Protein AF-A0A1I5QZ82-F1 (afdb_monomer_lite)

Secondary structure (DSSP, 8-state):
--TT-S--PPPPP-----------HHHHHHS-HHHHHHHHHHHHHHHTTS---------TTSTHHHHHHHHHHHHHTT--------S-SEEEEEE-TTT--EEETTS-EE--TTS--TTTTT--B-TTT-PEEEE---EEEEETTTEEEEESSHHHHHHHHHHHHT--TTSS-GGGEEEPPHHHHT-SEEEETTTTEEEE-SS-HHHHHHH-SS-EEEEE--

Foldseek 3Di:
DDPPPPPDDPQDDDDDDPDDDDDDPVNLVVDDPVVNVVVVVVCVVCPVVDDDDDDDDDDPPDPCNVVVVVQVNCVSVVNPPPCLVPVDLEWEWEADDVVRWTQISSRDIHHDPVSDDCVVVVNQADPPPRGGYDYQAWFWKDAADWWTKTASALLRRLVQVCVVVVHDSVPGDSVRIGTDDPCQQPDQWDQDPVVRDIDGDPDGNVVVRVVDDHIHTDGTDD

Sequence (222 aa):
MNEQEKTNAPRTEFVREDRYIVIKRSDLKAAPIYLQVELSLAIEKLAEHLPGRECLVIESDWPEYPVAWQMIESRMNGGAVVNQQVTTPFCLWKREQDSGFYETGCGQTWHFTDGTTPEENSAYFCHHCGKSLEVQRLIAYQVGDNDIVAAYDPSGAIEVLCTYNGYELDEFTVNEVVAVSDALLDSTEAFDQDEGKTVPLEKTLRQELDELTEPAYLHGWE

Radius of gyration: 29.4 Å; chains: 1; bounding box: 82×49×80 Å

Structure (mmCIF, N/CA/C/O backbone):
data_AF-A0A1I5QZ82-F1
#
_entry.id   AF-A0A1I5QZ82-F1
#
loop_
_atom_site.group_PDB
_atom_site.id
_atom_site.type_symbol
_atom_site.label_atom_id
_atom_site.label_alt_id
_atom_site.label_comp_id
_atom_site.label_asym_id
_atom_site.label_entity_id
_atom_site.label_seq_id
_atom_site.pdbx_PDB_ins_code
_atom_site.Cartn_x
_atom_site.Cartn_y
_atom_site.Cartn_z
_atom_site.occupancy
_atom_site.B_iso_or_equiv
_atom_site.auth_seq_id
_atom_site.auth_comp_id
_atom_site.auth_asym_id
_atom_site.auth_atom_id
_atom_site.pdbx_PDB_model_num
ATOM 1 N N . MET A 1 1 ? -43.943 -28.599 -7.804 1.00 37.72 1 MET A N 1
ATOM 2 C CA . MET A 1 1 ? -43.949 -27.802 -6.559 1.00 37.72 1 MET A CA 1
ATOM 3 C C . MET A 1 1 ? -42.524 -27.312 -6.386 1.00 37.72 1 MET A C 1
ATOM 5 O O . MET A 1 1 ? -41.675 -28.114 -6.029 1.00 37.72 1 MET A O 1
ATOM 9 N N . ASN A 1 2 ? -42.237 -26.083 -6.822 1.00 37.78 2 ASN A N 1
ATOM 10 C CA . ASN A 1 2 ? -40.874 -25.548 -6.868 1.00 37.78 2 ASN A CA 1
ATOM 11 C C . ASN A 1 2 ? -40.443 -25.076 -5.476 1.00 37.78 2 ASN A C 1
ATOM 13 O O . ASN A 1 2 ? -41.144 -24.299 -4.839 1.00 37.78 2 ASN A O 1
ATOM 17 N N . GLU A 1 3 ? -39.261 -25.502 -5.038 1.00 42.69 3 GLU A N 1
ATOM 18 C CA . GLU A 1 3 ? -38.614 -25.127 -3.770 1.00 42.69 3 GLU A CA 1
ATOM 19 C C . GLU A 1 3 ? -38.089 -23.672 -3.731 1.00 42.69 3 GLU A C 1
ATOM 21 O O . GLU A 1 3 ? -37.304 -23.317 -2.857 1.00 42.69 3 GLU A O 1
ATOM 26 N N . GLN A 1 4 ? -38.529 -22.800 -4.645 1.00 44.78 4 GLN A N 1
ATOM 27 C CA . GLN A 1 4 ? -38.009 -21.433 -4.806 1.00 44.78 4 GLN A CA 1
ATOM 28 C C . GLN A 1 4 ? -38.815 -20.335 -4.084 1.00 44.78 4 GLN A C 1
ATOM 30 O O . GLN A 1 4 ? -38.420 -19.177 -4.121 1.00 44.78 4 GLN A O 1
ATOM 35 N N . GLU A 1 5 ? -39.904 -20.658 -3.379 1.00 42.25 5 GLU A N 1
ATOM 36 C CA . GLU A 1 5 ? -40.772 -19.646 -2.738 1.00 42.25 5 GLU A CA 1
ATOM 37 C C . GLU A 1 5 ? -40.525 -19.417 -1.232 1.00 42.25 5 GLU A C 1
ATOM 39 O O . GLU A 1 5 ? -41.300 -18.725 -0.576 1.00 42.25 5 GLU A O 1
ATOM 44 N N . LYS A 1 6 ? -39.446 -19.951 -0.638 1.00 45.78 6 LYS A N 1
ATOM 45 C CA . LYS A 1 6 ? -39.214 -19.838 0.821 1.00 45.78 6 LYS A CA 1
ATOM 46 C C . LYS A 1 6 ? -38.384 -18.642 1.302 1.00 45.78 6 LYS A C 1
ATOM 48 O O . LYS A 1 6 ? -38.159 -18.530 2.504 1.00 45.78 6 LYS A O 1
ATOM 53 N N . THR A 1 7 ? -37.957 -17.718 0.444 1.00 46.75 7 THR A N 1
ATOM 54 C CA . THR A 1 7 ? -37.077 -16.608 0.863 1.00 46.75 7 THR A CA 1
ATOM 55 C C . THR A 1 7 ? -37.656 -15.241 0.523 1.00 46.75 7 THR A C 1
ATOM 57 O O . THR A 1 7 ? -37.128 -14.545 -0.332 1.00 46.75 7 THR A O 1
ATOM 60 N N . ASN A 1 8 ? -38.745 -14.845 1.180 1.00 49.38 8 ASN A N 1
ATOM 61 C CA . ASN A 1 8 ? -39.148 -13.434 1.239 1.00 49.38 8 ASN A CA 1
ATOM 62 C C . ASN A 1 8 ? -39.942 -13.138 2.520 1.00 49.38 8 ASN A C 1
ATOM 64 O O . ASN A 1 8 ? -41.032 -12.573 2.500 1.00 49.38 8 ASN A O 1
ATOM 68 N N . ALA A 1 9 ? -39.382 -13.531 3.668 1.00 48.78 9 ALA A N 1
ATOM 69 C CA . ALA A 1 9 ? -39.758 -12.874 4.913 1.00 48.78 9 ALA A CA 1
ATOM 70 C C . ALA A 1 9 ? -39.226 -11.426 4.859 1.00 48.78 9 ALA A C 1
ATOM 72 O O . ALA A 1 9 ? -38.058 -11.242 4.499 1.00 48.78 9 ALA A O 1
ATOM 73 N N . PRO A 1 10 ? -40.038 -10.401 5.174 1.00 51.66 10 PRO A N 1
ATOM 74 C CA . PRO A 1 10 ? -39.566 -9.023 5.202 1.00 51.66 10 PRO A CA 1
ATOM 75 C C . PRO A 1 10 ? -38.424 -8.909 6.217 1.00 51.66 10 PRO A C 1
ATOM 77 O O . PRO A 1 10 ? -38.579 -9.292 7.378 1.00 51.66 10 PRO A O 1
ATOM 80 N N . ARG A 1 11 ? -37.258 -8.426 5.769 1.00 59.03 11 ARG A N 1
ATOM 81 C CA . ARG A 1 11 ? -36.138 -8.120 6.666 1.00 59.03 11 ARG A CA 1
ATOM 82 C C . ARG A 1 11 ? -36.609 -7.025 7.621 1.00 59.03 11 ARG A C 1
ATOM 84 O O . ARG A 1 11 ? -37.074 -5.979 7.177 1.00 59.03 11 ARG A O 1
ATOM 91 N N . THR A 1 12 ? -36.553 -7.302 8.918 1.00 64.94 12 THR A N 1
ATOM 92 C CA . THR A 1 12 ? -36.863 -6.327 9.966 1.00 64.94 12 THR A CA 1
ATOM 93 C C . THR A 1 12 ? -35.932 -5.124 9.841 1.00 64.94 12 THR A C 1
ATOM 95 O O . THR A 1 12 ? -34.742 -5.308 9.589 1.00 64.94 12 THR A O 1
ATOM 98 N N . GLU A 1 13 ? -36.471 -3.918 10.021 1.00 78.25 13 GLU A N 1
ATOM 99 C CA . GLU A 1 13 ? -35.712 -2.662 10.039 1.00 78.25 13 GLU A CA 1
ATOM 100 C C . GLU A 1 13 ? -34.538 -2.744 11.031 1.00 78.25 13 GLU A C 1
ATOM 102 O O . GLU A 1 13 ? -34.667 -3.322 12.114 1.00 78.25 13 GLU A O 1
ATOM 107 N N . PHE A 1 14 ? -33.375 -2.206 10.654 1.00 80.38 14 PHE A N 1
ATOM 108 C CA . PHE A 1 14 ? -32.205 -2.171 11.528 1.00 80.38 14 PHE A CA 1
ATOM 109 C C . PHE A 1 14 ? -32.445 -1.179 12.675 1.00 80.38 14 PHE A C 1
ATOM 111 O O . PHE A 1 14 ? -32.559 0.024 12.457 1.00 80.38 14 PHE A O 1
ATOM 118 N N . VAL A 1 15 ? -32.509 -1.683 13.910 1.00 83.31 15 VAL A N 1
ATOM 119 C CA . VAL A 1 15 ? -32.746 -0.875 15.114 1.00 83.31 15 VAL A CA 1
ATOM 120 C C . VAL A 1 15 ? -31.532 -0.954 16.032 1.00 83.31 15 VAL A C 1
ATOM 122 O O . VAL A 1 15 ? -31.045 -2.040 16.351 1.00 83.31 15 VAL A O 1
ATOM 125 N N . ARG A 1 16 ? -31.046 0.205 16.487 1.00 85.25 16 ARG A N 1
ATOM 126 C CA . ARG A 1 16 ? -30.004 0.277 17.519 1.00 85.25 16 ARG A CA 1
ATOM 127 C C . ARG A 1 16 ? -30.616 -0.070 18.873 1.00 85.25 16 ARG A C 1
ATOM 129 O O . ARG A 1 16 ? -31.567 0.572 19.307 1.00 85.25 16 ARG A O 1
ATOM 136 N N . GLU A 1 17 ? -30.064 -1.083 19.527 1.00 82.25 17 GLU A N 1
ATOM 137 C CA . GLU A 1 17 ? -30.585 -1.594 20.794 1.00 82.25 17 GLU A CA 1
ATOM 138 C C . GLU A 1 17 ? -29.828 -1.004 21.992 1.00 82.25 17 GLU A C 1
ATOM 140 O O . GLU A 1 17 ? -28.595 -1.024 22.028 1.00 82.25 17 GLU A O 1
ATOM 145 N N . ASP A 1 18 ? -30.560 -0.567 23.016 1.00 84.38 18 ASP A N 1
ATOM 146 C CA . ASP A 1 18 ? -29.998 -0.114 24.293 1.00 84.38 18 ASP A CA 1
ATOM 147 C C . ASP A 1 18 ? -29.822 -1.299 25.261 1.00 84.38 18 ASP A C 1
ATOM 149 O O . ASP A 1 18 ? -30.654 -1.562 26.129 1.00 84.38 18 ASP A O 1
ATOM 153 N N . ARG A 1 19 ? -28.779 -2.112 25.031 1.00 83.81 19 ARG A N 1
ATOM 154 C CA . ARG A 1 19 ? -28.546 -3.371 25.781 1.00 83.81 19 ARG A CA 1
ATOM 155 C C . ARG A 1 19 ? -27.481 -3.284 26.862 1.00 83.81 19 ARG A C 1
ATOM 157 O O . ARG A 1 19 ? -27.382 -4.195 27.682 1.00 83.81 19 ARG A O 1
ATOM 164 N N . TYR A 1 20 ? -26.641 -2.258 26.821 1.00 85.44 20 TYR A N 1
ATOM 165 C CA . TYR A 1 20 ? -25.444 -2.189 27.645 1.00 85.44 20 TYR A CA 1
ATOM 166 C C . TYR A 1 20 ? -25.278 -0.794 28.222 1.00 85.44 20 TYR A C 1
ATOM 168 O O . TYR A 1 20 ? -25.317 0.194 27.497 1.00 85.44 20 TYR A O 1
ATOM 176 N N . ILE A 1 21 ? -24.984 -0.741 29.518 1.00 86.44 21 ILE A N 1
ATOM 177 C CA . ILE A 1 21 ? -24.428 0.449 30.152 1.00 86.44 21 ILE A CA 1
ATOM 178 C C . ILE A 1 21 ? -22.913 0.278 30.149 1.00 86.44 21 ILE A C 1
ATOM 180 O O . ILE A 1 21 ? -22.388 -0.674 30.729 1.00 86.44 21 ILE A O 1
ATOM 184 N N . VAL A 1 22 ? -22.212 1.197 29.491 1.00 87.06 22 VAL A N 1
ATOM 185 C CA . VAL A 1 22 ? -20.749 1.238 29.480 1.00 87.06 22 VAL A CA 1
ATOM 186 C C . VAL A 1 22 ? -20.295 2.358 30.401 1.00 87.06 22 VAL A C 1
ATOM 188 O O . VAL A 1 22 ? -20.710 3.502 30.248 1.00 87.06 22 VAL A O 1
ATOM 191 N N . ILE A 1 23 ? -19.424 2.030 31.353 1.00 88.75 23 ILE A N 1
ATOM 192 C CA . ILE A 1 23 ? -18.805 3.007 32.250 1.00 88.75 23 ILE A CA 1
ATOM 193 C C . ILE A 1 23 ? -17.297 2.924 32.048 1.00 88.75 23 ILE A C 1
ATOM 195 O O . ILE A 1 23 ? -16.690 1.879 32.303 1.00 88.75 23 ILE A O 1
ATOM 199 N N . LYS A 1 24 ? -16.667 4.018 31.605 1.00 89.44 24 LYS A N 1
ATOM 200 C CA . LYS A 1 24 ? -15.205 4.067 31.527 1.00 89.44 24 LYS A CA 1
ATOM 201 C C . LYS A 1 24 ? -14.615 4.039 32.929 1.00 89.44 24 LYS A C 1
ATOM 203 O O . LYS A 1 24 ? -15.090 4.704 33.848 1.00 89.44 24 LYS A O 1
ATOM 208 N N . ARG A 1 25 ? -13.497 3.328 33.086 1.00 89.56 25 ARG A N 1
ATOM 209 C CA . ARG A 1 25 ? -12.768 3.283 34.363 1.00 89.56 25 ARG A CA 1
ATOM 210 C C . ARG A 1 25 ? -12.264 4.665 34.796 1.00 89.56 25 ARG A C 1
ATOM 212 O O . ARG A 1 25 ? -12.179 4.909 35.994 1.00 89.56 25 ARG A O 1
ATOM 219 N N . SER A 1 26 ? -11.921 5.550 33.857 1.00 90.31 26 SER A N 1
ATOM 220 C CA . SER A 1 26 ? -11.540 6.942 34.144 1.00 90.31 26 SER A CA 1
ATOM 221 C C . SER A 1 26 ? -12.686 7.728 34.771 1.00 90.31 26 SER A C 1
ATOM 223 O O . SER A 1 26 ? -12.484 8.416 35.766 1.00 90.31 26 SER A O 1
ATOM 225 N N . ASP A 1 27 ? -13.888 7.569 34.230 1.00 91.12 27 ASP A N 1
ATOM 226 C CA . ASP A 1 27 ? -15.063 8.333 34.643 1.00 91.12 27 ASP A CA 1
ATOM 227 C C . ASP A 1 27 ? -15.570 7.816 35.990 1.00 91.12 27 ASP A C 1
ATOM 229 O O . ASP A 1 27 ? -15.905 8.596 36.879 1.00 91.12 27 ASP A O 1
ATOM 233 N N . LEU A 1 28 ? -15.503 6.496 36.201 1.00 91.00 28 LEU A N 1
ATOM 234 C CA . LEU A 1 28 ? -15.795 5.886 37.496 1.00 91.00 28 LEU A CA 1
ATOM 235 C C . LEU A 1 28 ? -14.882 6.422 38.609 1.00 91.00 28 LEU A C 1
ATOM 237 O O . LEU A 1 28 ? -15.348 6.631 39.725 1.00 91.00 28 LEU A O 1
ATOM 241 N N . LYS A 1 29 ? -13.602 6.698 38.322 1.00 91.31 29 LYS A N 1
ATOM 242 C CA . LYS A 1 29 ? -12.677 7.278 39.315 1.00 91.31 29 LYS A CA 1
ATOM 243 C C . LYS A 1 29 ? -13.073 8.689 39.752 1.00 91.31 29 LYS A C 1
ATOM 245 O O . LYS A 1 29 ? -12.717 9.083 40.860 1.00 91.31 29 LYS A O 1
ATOM 250 N N . ALA A 1 30 ? -13.777 9.440 38.905 1.00 93.56 30 ALA A N 1
ATOM 251 C CA . ALA A 1 30 ? -14.265 10.777 39.234 1.00 93.56 30 ALA A CA 1
ATOM 252 C C . ALA A 1 30 ? -15.521 10.749 40.127 1.00 93.56 30 ALA A C 1
ATOM 254 O O . ALA A 1 30 ? -15.868 11.763 40.733 1.00 93.56 30 ALA A O 1
ATOM 255 N N . ALA A 1 31 ? -16.199 9.602 40.233 1.00 93.25 31 ALA A N 1
ATOM 256 C CA . ALA A 1 31 ? -17.356 9.442 41.105 1.00 93.25 31 ALA A CA 1
ATOM 257 C C . ALA A 1 31 ? -16.955 9.464 42.596 1.00 93.25 31 ALA A C 1
ATOM 259 O O . ALA A 1 31 ? -15.816 9.148 42.943 1.00 93.25 31 ALA A O 1
ATOM 260 N N . PRO A 1 32 ? -17.873 9.779 43.524 1.00 96.06 32 PRO A N 1
ATOM 261 C CA . PRO A 1 32 ? -17.616 9.643 44.954 1.00 96.06 32 PRO A CA 1
ATOM 262 C C . PRO A 1 32 ? -17.156 8.233 45.352 1.00 96.06 32 PRO A C 1
ATOM 264 O O . PRO A 1 32 ? -17.736 7.237 44.922 1.00 96.06 32 PRO A O 1
ATOM 267 N N . ILE A 1 33 ? -16.153 8.150 46.234 1.00 94.81 33 ILE A N 1
ATOM 268 C CA . ILE A 1 33 ? -15.512 6.885 46.646 1.00 94.81 33 ILE A CA 1
ATOM 269 C C . ILE A 1 33 ? -16.530 5.851 47.151 1.00 94.81 33 ILE A C 1
ATOM 271 O O . ILE A 1 33 ? -16.408 4.674 46.825 1.00 94.81 33 ILE A O 1
ATOM 275 N N . TYR A 1 34 ? -17.551 6.273 47.905 1.00 94.31 34 TYR A N 1
ATOM 276 C CA . TYR A 1 34 ? -18.553 5.347 48.441 1.00 94.31 34 TYR A CA 1
ATOM 277 C C . TYR A 1 34 ? -19.328 4.615 47.328 1.00 94.31 34 TYR A C 1
ATOM 279 O O . TYR A 1 34 ? -19.518 3.406 47.424 1.00 94.31 34 TYR A O 1
ATOM 287 N N . LEU A 1 35 ? -19.664 5.300 46.226 1.00 93.94 35 LEU A N 1
ATOM 288 C CA . LEU A 1 35 ? -20.327 4.687 4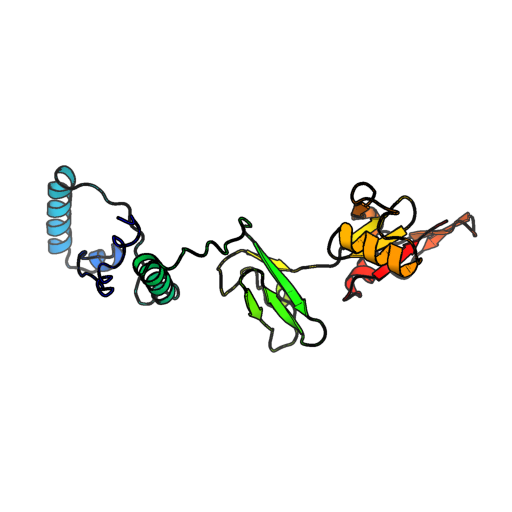5.067 1.00 93.94 35 LEU A CA 1
ATOM 289 C C . LEU A 1 35 ? -19.393 3.748 44.298 1.00 93.94 35 LEU A C 1
ATOM 291 O O . LEU A 1 35 ? -19.829 2.706 43.815 1.00 93.94 35 LEU A O 1
ATOM 295 N N . GLN A 1 36 ? -18.104 4.092 44.198 1.00 92.38 36 GLN A N 1
ATOM 296 C CA . GLN A 1 36 ? -17.114 3.220 43.557 1.00 92.38 36 GLN A CA 1
ATOM 297 C C . GLN A 1 36 ? -16.992 1.879 44.295 1.00 92.38 36 GLN A C 1
ATOM 299 O O . GLN A 1 36 ? -16.927 0.824 43.659 1.00 92.38 36 GLN A O 1
ATOM 304 N N . VAL A 1 37 ? -16.980 1.923 45.633 1.00 92.69 37 VAL A N 1
ATOM 305 C CA . VAL A 1 37 ? -16.896 0.731 46.490 1.00 92.69 37 VAL A CA 1
ATOM 306 C C . VAL A 1 37 ? -18.158 -0.119 46.361 1.00 92.69 37 VAL A C 1
ATOM 308 O O . VAL A 1 37 ? -18.052 -1.324 46.136 1.00 92.69 37 VAL A O 1
ATOM 311 N N . GLU A 1 38 ? -19.344 0.491 46.449 1.00 94.50 38 GLU A N 1
ATOM 312 C CA . GLU A 1 38 ? -20.620 -0.222 46.301 1.00 94.50 38 GLU A CA 1
ATOM 313 C C . GLU A 1 38 ? -20.737 -0.920 44.940 1.00 94.50 38 GLU A C 1
ATOM 315 O O . GLU A 1 38 ? -21.068 -2.107 44.882 1.00 94.50 38 GLU A O 1
ATOM 320 N N . LEU A 1 39 ? -20.405 -0.218 43.850 1.00 92.62 39 LEU A N 1
ATOM 321 C CA . LEU A 1 39 ? -20.465 -0.776 42.501 1.00 92.62 39 LEU A CA 1
ATOM 322 C C . LEU A 1 39 ? -19.466 -1.925 42.311 1.00 92.62 39 LEU A C 1
ATOM 324 O O . LEU A 1 39 ? -19.826 -2.955 41.745 1.00 92.62 39 LEU A O 1
ATOM 328 N N . SER A 1 40 ? -18.233 -1.779 42.802 1.00 90.38 40 SER A N 1
ATOM 329 C CA . SER A 1 40 ? -17.203 -2.820 42.673 1.00 90.38 40 SER A CA 1
ATOM 330 C C . SER A 1 40 ? -17.613 -4.106 43.392 1.00 90.38 40 SER A C 1
ATOM 332 O O . SER A 1 40 ? -17.569 -5.180 42.797 1.00 90.38 40 SER A O 1
ATOM 334 N N . LEU A 1 41 ? -18.119 -3.992 44.626 1.00 92.81 41 LEU A N 1
ATOM 335 C CA . LEU A 1 41 ? -18.624 -5.136 45.391 1.00 92.81 41 LEU A CA 1
ATOM 336 C C . LEU A 1 41 ? -19.823 -5.811 44.709 1.00 92.81 41 LEU A C 1
ATOM 338 O O . LEU A 1 41 ? -19.967 -7.032 44.773 1.00 92.81 41 LEU A O 1
ATOM 342 N N . ALA A 1 42 ? -20.706 -5.032 44.078 1.00 93.19 42 ALA A N 1
ATOM 343 C CA . ALA A 1 42 ? -21.835 -5.577 43.330 1.00 93.19 42 ALA A CA 1
ATOM 344 C C . ALA A 1 42 ? -21.375 -6.337 42.073 1.00 93.19 42 ALA A C 1
ATOM 346 O O . ALA A 1 42 ? -21.865 -7.436 41.816 1.00 93.19 42 ALA A O 1
ATOM 347 N N . ILE A 1 43 ? -20.416 -5.786 41.320 1.00 90.56 43 ILE A N 1
ATOM 348 C CA . ILE A 1 43 ? -19.859 -6.421 40.117 1.00 90.56 43 ILE A CA 1
ATOM 349 C C . ILE A 1 43 ? -19.144 -7.728 40.468 1.00 90.56 43 ILE A C 1
ATOM 351 O O . ILE A 1 43 ? -19.375 -8.726 39.792 1.00 90.56 43 ILE A O 1
ATOM 355 N N . GLU A 1 44 ? -18.331 -7.756 41.528 1.00 90.38 44 GLU A N 1
ATOM 356 C CA . GLU A 1 44 ? -17.625 -8.971 41.964 1.00 90.38 44 GLU A CA 1
ATOM 357 C C . GLU A 1 44 ? -18.596 -10.114 42.281 1.00 90.38 44 GLU A C 1
ATOM 359 O O . GLU A 1 44 ? -18.411 -11.230 41.804 1.00 90.38 44 GLU A O 1
ATOM 364 N N . LYS A 1 45 ? -19.689 -9.823 42.999 1.00 93.62 45 LYS A N 1
ATOM 365 C CA . LYS A 1 45 ? -20.737 -10.817 43.293 1.00 93.62 45 LYS A CA 1
ATOM 366 C C . LYS A 1 45 ? -21.449 -11.313 42.037 1.00 93.62 45 LYS A C 1
ATOM 368 O O . LYS A 1 45 ? -21.831 -12.475 41.963 1.00 93.62 45 LYS A O 1
ATOM 373 N N . LEU A 1 46 ? -21.673 -10.433 41.062 1.00 92.31 46 LEU A N 1
ATOM 374 C CA . LEU A 1 46 ? -22.346 -10.791 39.813 1.00 92.31 46 LEU A CA 1
ATOM 375 C C . LEU A 1 46 ? -21.431 -11.549 38.845 1.00 92.31 46 LEU A C 1
ATOM 377 O O . LEU A 1 46 ? -21.934 -12.337 38.048 1.00 92.31 46 LEU A O 1
ATOM 381 N N . ALA A 1 47 ? -20.114 -11.343 38.907 1.00 88.06 47 ALA A N 1
ATOM 382 C CA . ALA A 1 47 ? -19.153 -11.961 37.996 1.00 88.06 47 ALA A CA 1
ATOM 383 C C . ALA A 1 47 ? -19.164 -13.498 38.064 1.00 88.06 47 ALA A C 1
ATOM 385 O O . ALA A 1 47 ? -18.938 -14.153 37.052 1.00 88.06 47 ALA A O 1
ATOM 386 N N . GLU A 1 48 ? -19.492 -14.080 39.220 1.00 89.88 48 GLU A N 1
ATOM 387 C CA . GLU A 1 48 ? -19.640 -15.536 39.379 1.00 89.88 48 GLU A CA 1
ATOM 388 C C . GLU A 1 48 ? -20.917 -16.093 38.724 1.00 89.88 48 GLU A C 1
ATOM 390 O O . GLU A 1 48 ? -21.025 -17.293 38.471 1.00 89.88 48 GLU A O 1
ATOM 395 N N . HIS A 1 49 ? -21.895 -15.230 38.439 1.00 93.69 49 HIS A N 1
ATOM 396 C CA . HIS A 1 49 ? -23.208 -15.608 37.912 1.00 93.69 49 HIS A CA 1
ATOM 397 C C . HIS A 1 49 ? -23.425 -15.206 36.451 1.00 93.69 49 HIS A C 1
ATOM 399 O O . HIS A 1 49 ? -24.390 -15.658 35.831 1.00 93.69 49 HIS A O 1
ATOM 405 N N . LEU A 1 50 ? -22.564 -14.350 35.899 1.00 91.12 50 LEU A N 1
ATOM 406 C CA . LEU A 1 50 ? -22.712 -13.799 34.558 1.00 91.12 50 LEU A CA 1
ATOM 407 C C . LEU A 1 50 ? -21.563 -14.250 33.653 1.00 91.12 50 LEU A C 1
ATOM 409 O O . LEU A 1 50 ? -20.405 -14.232 34.067 1.00 91.12 50 LEU A O 1
ATOM 413 N N . PRO A 1 51 ? -21.843 -14.610 32.389 1.00 89.19 51 PRO A N 1
ATOM 414 C CA . PRO A 1 51 ? -20.784 -14.915 31.445 1.00 89.19 51 PRO A CA 1
ATOM 415 C C . PRO A 1 51 ? -19.990 -13.646 31.115 1.00 89.19 51 PRO A C 1
ATOM 417 O O . PRO A 1 51 ? -20.570 -12.604 30.792 1.00 89.19 51 PRO A O 1
ATOM 420 N N . GLY A 1 52 ? -18.662 -13.757 31.131 1.00 83.81 52 GLY A N 1
ATOM 421 C CA . GLY A 1 52 ? -17.789 -12.749 30.538 1.00 83.81 52 GLY A CA 1
ATOM 422 C C . GLY A 1 52 ? -18.083 -12.599 29.044 1.00 83.81 52 GLY A C 1
ATOM 423 O O . GLY A 1 52 ? -18.360 -13.581 28.354 1.00 83.81 52 GLY A O 1
ATOM 424 N N . ARG A 1 53 ? -18.051 -11.364 28.542 1.00 85.00 53 ARG A N 1
ATOM 425 C CA . ARG A 1 53 ? -18.230 -11.061 27.119 1.00 85.00 53 ARG A CA 1
ATOM 426 C C . ARG A 1 53 ? -17.025 -10.286 26.622 1.00 85.00 53 ARG A C 1
ATOM 428 O O . ARG A 1 53 ? -16.700 -9.237 27.171 1.00 85.00 53 ARG A O 1
ATOM 435 N N . GLU A 1 54 ? -16.406 -10.782 25.562 1.00 87.38 54 GLU A N 1
ATOM 436 C CA . GLU A 1 54 ? -15.444 -10.000 24.795 1.00 87.38 54 GLU A CA 1
ATOM 437 C C . GLU A 1 54 ? -16.215 -9.062 23.869 1.00 87.38 54 GLU A C 1
ATOM 439 O O . GLU A 1 54 ? -17.123 -9.478 23.146 1.00 87.38 54 GLU A O 1
ATOM 444 N N . CYS A 1 55 ? -15.903 -7.772 23.939 1.00 86.88 55 CYS A N 1
ATOM 445 C CA . CYS A 1 55 ? -16.570 -6.754 23.143 1.00 86.88 55 CYS A CA 1
ATOM 446 C C . CYS A 1 55 ? -15.580 -5.681 22.697 1.00 86.88 55 CYS A C 1
ATOM 448 O O . CYS A 1 55 ? -14.669 -5.306 23.433 1.00 86.88 55 CYS A O 1
AT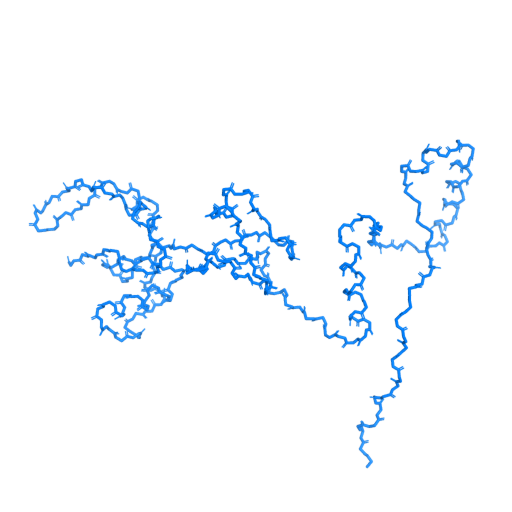OM 450 N N . LEU A 1 56 ? -15.799 -5.180 21.482 1.00 84.62 56 LEU A N 1
ATOM 451 C CA . LEU A 1 56 ? -15.227 -3.926 21.021 1.00 84.62 56 LEU A CA 1
ATOM 452 C C . LEU A 1 56 ? -16.195 -2.806 21.412 1.00 84.62 56 LEU A C 1
ATOM 454 O O . LEU A 1 56 ? -17.378 -2.866 21.074 1.00 84.62 56 LEU A O 1
ATOM 458 N N . VAL A 1 57 ? -15.696 -1.802 22.127 1.00 88.44 57 VAL A N 1
ATOM 459 C CA . VAL A 1 57 ? -16.450 -0.597 22.486 1.00 88.44 57 VAL A CA 1
ATOM 460 C C . VAL A 1 57 ? -15.878 0.557 21.677 1.00 88.44 57 VAL A C 1
ATOM 462 O O . VAL A 1 57 ? -14.680 0.810 21.747 1.00 88.44 57 VAL A O 1
ATOM 465 N N . ILE A 1 58 ? -16.733 1.239 20.917 1.00 89.00 58 ILE A N 1
ATOM 466 C CA . ILE A 1 58 ? -16.364 2.411 20.116 1.00 89.00 58 ILE A CA 1
ATOM 467 C C . ILE A 1 58 ? -17.156 3.600 20.652 1.00 89.00 58 ILE A C 1
ATOM 469 O O . ILE A 1 58 ? -18.383 3.536 20.760 1.00 89.00 58 ILE A O 1
ATOM 473 N N . GLU A 1 59 ? -16.451 4.663 21.021 1.00 88.44 59 GLU A N 1
ATOM 474 C CA . GLU A 1 59 ? -17.058 5.884 21.545 1.00 88.44 59 GLU A CA 1
ATOM 475 C C . GLU A 1 59 ? -17.653 6.726 20.415 1.00 88.44 59 GLU A C 1
ATOM 477 O O . GLU A 1 59 ? -17.171 6.687 19.289 1.00 88.44 59 GLU A O 1
ATOM 482 N N . SER A 1 60 ? -18.707 7.493 20.696 1.00 87.69 60 SER A N 1
ATOM 483 C CA . SER A 1 60 ? -19.420 8.255 19.660 1.00 87.69 60 SER A CA 1
ATOM 484 C C . SER A 1 60 ? -18.614 9.392 19.031 1.00 87.69 60 SER A C 1
ATOM 486 O O . SER A 1 60 ? -18.976 9.869 17.961 1.00 87.69 60 SER A O 1
ATOM 488 N N . ASP A 1 61 ? -17.572 9.855 19.714 1.00 84.31 61 ASP A N 1
ATOM 489 C CA . ASP A 1 61 ? -16.656 10.911 19.284 1.00 84.31 61 ASP A CA 1
ATOM 490 C C . ASP A 1 61 ? -15.431 10.377 18.525 1.00 84.31 61 ASP A C 1
ATOM 492 O O . ASP A 1 61 ? -14.651 11.169 17.997 1.00 84.31 61 ASP A O 1
ATOM 496 N N . TRP A 1 62 ? -15.272 9.054 18.420 1.00 81.25 62 TRP A N 1
ATOM 497 C CA . TRP A 1 62 ? -14.207 8.458 17.619 1.00 81.25 62 TRP A CA 1
ATOM 498 C C . TRP A 1 62 ? -14.541 8.489 16.118 1.00 81.25 62 TRP A C 1
ATOM 500 O O . TRP A 1 62 ? -15.681 8.192 15.740 1.00 81.25 62 TRP A O 1
ATOM 510 N N . PRO A 1 63 ? -13.560 8.781 15.240 1.00 76.25 63 PRO A N 1
ATOM 511 C CA . PRO A 1 63 ? -13.753 8.812 13.786 1.00 76.25 63 PRO A CA 1
ATOM 512 C C . PRO A 1 63 ? -14.354 7.527 13.199 1.00 76.25 63 PRO A C 1
ATOM 514 O O . PRO A 1 63 ? -15.103 7.574 12.226 1.00 76.25 63 PRO A O 1
ATOM 517 N N . GLU A 1 64 ? -14.063 6.375 13.801 1.00 83.75 64 GLU A N 1
ATOM 518 C CA . GLU A 1 64 ? -14.513 5.059 13.353 1.00 83.75 64 GLU A CA 1
ATOM 519 C C . GLU A 1 64 ? -15.972 4.761 13.732 1.00 83.75 64 GLU A C 1
ATOM 521 O O . GLU A 1 64 ? -16.556 3.817 13.200 1.00 83.75 64 GLU A O 1
ATOM 526 N N . TYR A 1 65 ? -16.596 5.547 14.619 1.00 87.56 65 TYR A N 1
ATOM 527 C CA . TYR A 1 65 ? -17.957 5.288 15.099 1.00 87.56 65 TYR A CA 1
ATOM 528 C C . TYR A 1 65 ? -19.010 5.245 13.979 1.00 87.56 65 TYR A C 1
ATOM 530 O O . TYR A 1 65 ? -19.766 4.269 13.917 1.00 87.56 65 TYR A O 1
ATOM 538 N N . PRO A 1 66 ? -19.080 6.223 13.051 1.00 81.94 66 PRO A N 1
ATOM 539 C CA . PRO A 1 66 ? -20.041 6.180 11.950 1.00 81.94 66 PRO A CA 1
ATOM 540 C C . PRO A 1 66 ? -19.769 5.019 10.986 1.00 81.94 66 PRO A C 1
ATOM 542 O O . PRO A 1 66 ? -20.709 4.352 10.550 1.00 81.94 66 PRO A O 1
ATOM 545 N N . VAL A 1 67 ? -18.491 4.744 10.703 1.00 78.75 67 VAL A N 1
ATOM 546 C CA . VAL A 1 67 ? -18.054 3.673 9.792 1.00 78.75 67 VAL A CA 1
ATOM 547 C C . VAL A 1 67 ? -18.430 2.304 10.355 1.00 78.75 67 VAL A C 1
ATOM 549 O O . VAL A 1 67 ? -19.029 1.484 9.658 1.00 78.75 67 VAL A O 1
ATOM 552 N N . ALA A 1 68 ? -18.167 2.068 11.641 1.00 85.19 68 ALA A N 1
ATOM 553 C CA . ALA A 1 68 ? -18.528 0.827 12.313 1.00 85.19 68 ALA A CA 1
ATOM 554 C C . ALA A 1 68 ? -20.041 0.564 12.249 1.00 85.19 68 ALA A C 1
ATOM 556 O O . ALA A 1 68 ? -20.462 -0.561 11.970 1.00 85.19 68 ALA A O 1
ATOM 557 N N . TRP A 1 69 ? -20.872 1.598 12.432 1.00 87.81 69 TRP A N 1
ATOM 558 C CA . TRP A 1 69 ? -22.322 1.462 12.287 1.00 87.81 69 TRP A CA 1
ATOM 559 C C . TRP A 1 69 ? -22.748 1.106 10.867 1.00 87.81 69 TRP A C 1
ATOM 561 O O . TRP A 1 69 ? -23.534 0.174 10.700 1.00 87.81 69 TRP A O 1
ATOM 571 N N . GLN A 1 70 ? -22.205 1.786 9.856 1.00 82.31 70 GLN A N 1
ATOM 572 C CA . GLN A 1 70 ? -22.500 1.491 8.451 1.00 82.31 70 GLN A CA 1
ATOM 573 C C . GLN A 1 70 ? -22.133 0.047 8.081 1.00 82.31 70 GLN A C 1
ATOM 575 O O . GLN A 1 70 ? -22.903 -0.634 7.399 1.00 82.31 70 GLN A O 1
ATOM 580 N N . MET A 1 71 ? -20.992 -0.453 8.569 1.00 81.06 71 MET A N 1
ATOM 581 C CA . MET A 1 71 ? -20.564 -1.840 8.359 1.00 81.06 71 MET A CA 1
ATOM 582 C C . MET A 1 71 ? -21.528 -2.844 9.007 1.00 81.06 71 MET A C 1
ATOM 584 O O . MET A 1 71 ? -21.904 -3.843 8.386 1.00 81.06 71 MET A O 1
ATOM 588 N N . ILE A 1 72 ? -21.949 -2.586 10.250 1.00 86.06 72 ILE A N 1
ATOM 589 C CA . ILE A 1 72 ? -22.878 -3.456 10.986 1.00 86.06 72 ILE A CA 1
ATOM 590 C C . ILE A 1 72 ? -24.249 -3.485 10.304 1.00 86.06 72 ILE A C 1
ATOM 592 O O . ILE A 1 72 ? -24.799 -4.571 10.103 1.00 86.06 72 ILE A O 1
ATOM 596 N N . GLU A 1 73 ? -24.776 -2.320 9.931 1.00 84.88 73 GLU A N 1
ATOM 597 C CA . GLU A 1 73 ? -26.064 -2.173 9.253 1.00 84.88 73 GLU A CA 1
ATOM 598 C C . GLU A 1 73 ? -26.057 -2.869 7.887 1.00 84.88 73 GLU A C 1
ATOM 600 O O . GLU A 1 73 ? -26.942 -3.677 7.599 1.00 84.88 73 GLU A O 1
ATOM 605 N N . SER A 1 74 ? -25.008 -2.660 7.085 1.00 77.44 74 SER A N 1
ATOM 606 C CA . SER A 1 74 ? -24.840 -3.316 5.781 1.00 77.44 74 SER A CA 1
ATOM 607 C C . SER A 1 74 ? -24.837 -4.841 5.906 1.00 77.44 74 SER A C 1
ATOM 609 O O . SER A 1 74 ? -25.540 -5.530 5.164 1.00 77.44 74 SER A O 1
ATOM 611 N N . ARG A 1 75 ? -24.109 -5.378 6.895 1.00 80.56 75 ARG A N 1
ATOM 612 C CA . ARG A 1 75 ? -24.078 -6.818 7.187 1.00 80.56 75 ARG A CA 1
ATOM 613 C C . ARG A 1 75 ? -25.452 -7.344 7.613 1.00 80.56 75 ARG A C 1
ATOM 615 O O . ARG A 1 75 ? -25.867 -8.406 7.153 1.00 80.56 75 ARG A O 1
ATOM 622 N N . MET A 1 76 ? -26.160 -6.638 8.497 1.00 79.50 76 MET A N 1
ATOM 623 C CA . MET A 1 76 ? -27.483 -7.067 8.979 1.00 79.50 76 MET A CA 1
ATOM 624 C C . MET A 1 76 ? -28.545 -7.020 7.881 1.00 79.50 76 MET A C 1
ATOM 626 O O . MET A 1 76 ? -29.392 -7.909 7.807 1.00 79.50 76 MET A O 1
ATOM 630 N N . ASN A 1 77 ? -28.434 -6.062 6.964 1.00 79.94 77 ASN A N 1
ATOM 631 C CA . ASN A 1 77 ? -29.301 -5.944 5.798 1.00 79.94 77 ASN A CA 1
ATOM 632 C C . ASN A 1 77 ? -28.950 -6.931 4.678 1.00 79.94 77 ASN A C 1
ATOM 634 O O . ASN A 1 77 ? -29.478 -6.805 3.575 1.00 79.94 77 ASN A O 1
ATOM 638 N N . GLY A 1 78 ? -28.101 -7.931 4.941 1.00 67.81 78 GLY A N 1
ATOM 639 C CA . GLY A 1 78 ? -27.718 -8.963 3.981 1.00 67.81 78 GLY A CA 1
ATOM 640 C C . GLY A 1 78 ? -26.898 -8.431 2.810 1.00 67.81 78 GLY A C 1
ATOM 641 O O . GLY A 1 78 ? -26.832 -9.099 1.778 1.00 67.81 78 GLY A O 1
ATOM 642 N N . GLY A 1 79 ? -26.293 -7.249 2.958 1.00 61.00 79 GLY A N 1
ATOM 643 C CA . GLY A 1 79 ? -25.166 -6.867 2.130 1.00 61.00 79 GLY A CA 1
ATOM 644 C C . GLY A 1 79 ? -24.098 -7.936 2.301 1.00 61.00 79 GLY A C 1
ATOM 645 O O . GLY A 1 79 ? -23.779 -8.333 3.428 1.00 61.00 79 GLY A O 1
ATOM 646 N N . ALA A 1 80 ? -23.580 -8.449 1.185 1.00 49.94 80 ALA A N 1
ATOM 647 C CA . ALA A 1 80 ? -22.360 -9.228 1.242 1.00 49.94 80 ALA A CA 1
ATOM 648 C C . ALA A 1 80 ? -21.356 -8.391 2.035 1.00 49.94 80 ALA A C 1
ATOM 650 O O . ALA A 1 80 ? -21.199 -7.197 1.765 1.00 49.94 80 ALA A O 1
ATOM 651 N N . VAL A 1 81 ? -20.693 -8.998 3.020 1.00 47.81 81 VAL A N 1
ATOM 652 C CA . VAL A 1 81 ? -19.408 -8.461 3.444 1.00 47.81 81 VAL A CA 1
ATOM 653 C C . VAL A 1 81 ? -18.583 -8.536 2.176 1.00 47.81 81 VAL A C 1
ATOM 655 O O . VAL A 1 81 ? -18.113 -9.609 1.798 1.00 47.81 81 VAL A O 1
ATOM 658 N N . VAL A 1 82 ? -18.513 -7.424 1.447 1.00 43.88 82 VAL A N 1
ATOM 659 C CA . VAL A 1 82 ? -17.530 -7.276 0.403 1.00 43.88 82 VAL A CA 1
ATOM 660 C C . VAL A 1 82 ? -16.248 -7.237 1.202 1.00 43.88 82 VAL A C 1
ATOM 662 O O . VAL A 1 82 ? -15.812 -6.201 1.692 1.00 43.88 82 VAL A O 1
ATOM 665 N N . ASN A 1 83 ? -15.676 -8.416 1.406 1.00 45.69 83 ASN A N 1
ATOM 666 C CA . ASN A 1 83 ? -14.287 -8.562 1.748 1.00 45.69 83 ASN A CA 1
ATOM 667 C C . ASN A 1 83 ? -13.519 -8.136 0.484 1.00 45.69 83 ASN A C 1
ATOM 669 O O . ASN A 1 83 ? -12.823 -8.918 -0.142 1.00 45.69 83 ASN A O 1
ATOM 673 N N . GLN A 1 84 ? -13.665 -6.868 0.088 1.00 45.56 84 GLN A N 1
ATOM 674 C CA . GLN A 1 84 ? -12.706 -6.134 -0.729 1.00 45.56 84 GLN A CA 1
ATOM 675 C C . GLN A 1 84 ? -11.565 -5.685 0.193 1.00 45.56 84 GLN A C 1
ATOM 677 O O . GLN A 1 84 ? -11.014 -4.598 0.099 1.00 45.56 84 GLN A O 1
ATOM 682 N N . GLN A 1 85 ? -11.192 -6.546 1.132 1.00 47.06 85 GLN A N 1
ATOM 683 C CA . GLN A 1 85 ? -9.848 -6.581 1.638 1.00 47.06 85 GLN A CA 1
ATOM 684 C C . GLN A 1 85 ? -9.222 -7.775 0.947 1.00 47.06 85 GLN A C 1
ATOM 686 O O . GLN A 1 85 ? -9.225 -8.897 1.446 1.00 47.06 85 GLN A O 1
ATOM 691 N N . VAL A 1 86 ? -8.670 -7.490 -0.233 1.00 46.56 86 VAL A N 1
ATOM 692 C CA . VAL A 1 86 ? -7.467 -8.175 -0.694 1.00 46.56 86 VAL A CA 1
ATOM 693 C C . VAL A 1 86 ? -6.607 -8.421 0.549 1.00 46.56 86 VAL A C 1
ATOM 695 O O . VAL A 1 86 ? -6.412 -7.506 1.358 1.00 46.56 86 VAL A O 1
ATOM 698 N N . THR A 1 87 ? -6.186 -9.667 0.734 1.00 55.50 87 THR A N 1
ATOM 699 C CA . THR A 1 87 ? -5.466 -10.236 1.887 1.00 55.50 87 THR A CA 1
ATOM 700 C C . THR A 1 87 ? -4.139 -9.541 2.221 1.00 55.50 87 THR A C 1
ATOM 702 O O . THR A 1 87 ? -3.376 -10.021 3.052 1.00 55.50 87 THR A O 1
ATOM 705 N N . THR A 1 88 ? -3.839 -8.422 1.568 1.00 64.38 88 THR A N 1
ATOM 706 C CA . THR A 1 88 ? -2.642 -7.623 1.752 1.00 64.38 88 THR A CA 1
ATOM 707 C C . THR A 1 88 ? -2.810 -6.679 2.949 1.00 64.38 88 THR A C 1
ATOM 709 O O . THR A 1 88 ? -3.839 -5.993 3.063 1.00 64.38 88 THR A O 1
ATOM 712 N N . PRO A 1 89 ? -1.801 -6.593 3.837 1.00 82.88 89 PRO A N 1
ATOM 713 C CA . PRO A 1 89 ? -1.778 -5.611 4.922 1.00 82.88 89 PRO A CA 1
ATOM 714 C C . PRO A 1 89 ? -1.552 -4.178 4.406 1.00 82.88 89 PRO A C 1
ATOM 716 O O . PRO A 1 89 ? -1.672 -3.223 5.172 1.00 82.88 89 PRO A O 1
ATOM 719 N N . PHE A 1 90 ? -1.275 -4.034 3.107 1.00 87.19 90 PHE A N 1
ATOM 720 C CA . PHE A 1 90 ? -1.003 -2.775 2.431 1.00 87.19 90 PHE A CA 1
ATOM 721 C C . PHE A 1 90 ? -2.171 -2.318 1.549 1.00 87.19 90 PHE A C 1
ATOM 723 O O . PHE A 1 90 ? -2.922 -3.130 0.993 1.00 87.19 90 PHE A O 1
ATOM 730 N N . CYS A 1 91 ? -2.314 -1.002 1.419 1.00 89.81 91 CYS A N 1
ATOM 731 C CA . CYS A 1 91 ? -3.108 -0.344 0.394 1.00 89.81 91 CYS A CA 1
ATOM 732 C C . CYS A 1 91 ? -2.146 0.188 -0.667 1.00 89.81 91 CYS A C 1
ATOM 734 O O . CYS A 1 91 ? -1.401 1.127 -0.388 1.00 89.81 91 CYS A O 1
ATOM 736 N N . LEU A 1 92 ? -2.173 -0.415 -1.858 1.00 91.69 92 LEU A N 1
ATOM 737 C CA . LEU A 1 92 ? -1.355 0.018 -2.987 1.00 91.69 92 LEU A CA 1
ATOM 738 C C . LEU A 1 92 ? -1.873 1.356 -3.518 1.00 91.69 92 LEU A C 1
ATOM 740 O O . LEU A 1 92 ? -3.063 1.470 -3.804 1.00 91.69 92 LEU A O 1
ATOM 744 N N . TRP A 1 93 ? -1.006 2.353 -3.630 1.00 92.25 93 TRP A N 1
ATOM 745 C CA . TRP A 1 93 ? -1.294 3.681 -4.165 1.00 92.25 93 TRP A CA 1
ATOM 746 C C . TRP A 1 93 ? -0.527 3.853 -5.473 1.00 92.25 93 TRP A C 1
ATOM 748 O O . TRP A 1 93 ? 0.703 3.822 -5.485 1.00 92.25 93 TRP A O 1
ATOM 758 N N . LYS A 1 94 ? -1.256 4.022 -6.575 1.00 90.56 94 LYS A N 1
ATOM 759 C CA . LYS A 1 94 ? -0.709 4.197 -7.922 1.00 90.56 94 LYS A CA 1
ATOM 760 C C . LYS A 1 94 ? -0.913 5.632 -8.361 1.00 90.56 94 LYS A C 1
ATOM 762 O O . LYS A 1 94 ? -2.051 6.088 -8.404 1.00 90.56 94 LYS A O 1
ATOM 767 N N . ARG A 1 95 ? 0.172 6.341 -8.654 1.00 88.00 95 ARG A N 1
ATOM 768 C CA . ARG A 1 95 ? 0.099 7.731 -9.103 1.00 88.00 95 ARG A CA 1
ATOM 769 C C . ARG A 1 95 ? -0.234 7.781 -10.593 1.00 88.00 95 ARG A C 1
ATOM 771 O O . ARG A 1 95 ? 0.515 7.255 -11.406 1.00 88.00 95 ARG A O 1
ATOM 778 N N . GLU A 1 96 ? -1.319 8.452 -10.936 1.00 85.62 96 GLU A N 1
ATOM 779 C CA . GLU A 1 96 ? -1.640 8.875 -12.292 1.00 85.62 96 GLU A CA 1
ATOM 780 C C . GLU A 1 96 ? -0.843 10.145 -12.621 1.00 85.62 96 GLU A C 1
ATOM 782 O O . GLU A 1 96 ? -0.838 11.115 -11.858 1.00 85.62 96 GLU A O 1
ATOM 787 N N . GLN A 1 97 ? -0.123 10.131 -13.741 1.00 71.50 97 GLN A N 1
ATOM 788 C CA . GLN A 1 97 ? 0.857 11.168 -14.067 1.00 71.50 97 GLN A CA 1
ATOM 789 C C . GLN A 1 97 ? 0.223 12.500 -14.471 1.00 71.50 97 GLN A C 1
ATOM 791 O O . GLN A 1 97 ? 0.636 13.542 -13.965 1.00 71.50 97 GLN A O 1
ATOM 796 N N . ASP A 1 98 ? -0.795 12.466 -15.334 1.00 76.75 98 ASP A N 1
ATOM 797 C CA . ASP A 1 98 ? -1.412 13.678 -15.895 1.00 76.75 98 ASP A CA 1
ATOM 798 C C . ASP A 1 98 ? -2.095 14.529 -14.828 1.00 76.75 98 ASP A C 1
ATOM 800 O O . ASP A 1 98 ? -2.126 15.759 -14.884 1.00 76.75 98 ASP A O 1
ATOM 804 N N . SER A 1 99 ? -2.677 13.847 -13.852 1.00 82.38 99 SER A N 1
ATOM 805 C CA . SER A 1 99 ? -3.546 14.442 -12.856 1.00 82.38 99 SER A CA 1
ATOM 806 C C . SER A 1 99 ? -2.826 14.605 -11.508 1.00 82.38 99 SER A C 1
ATOM 808 O O . SER A 1 99 ? -3.207 15.451 -10.697 1.00 82.38 99 SER A O 1
ATOM 810 N N . GLY A 1 100 ? -1.780 13.807 -11.257 1.00 82.88 100 GLY A N 1
ATOM 811 C CA . GLY A 1 100 ? -1.109 13.702 -9.963 1.00 82.88 100 GLY A CA 1
ATOM 812 C C . GLY A 1 100 ? -1.945 12.989 -8.896 1.00 82.88 100 GLY A C 1
ATOM 813 O O . GLY A 1 100 ? -1.549 12.978 -7.726 1.00 82.88 100 GLY A O 1
ATOM 814 N N . PHE A 1 101 ? -3.091 12.413 -9.271 1.00 90.25 101 PHE A N 1
ATOM 815 C CA . PHE A 1 101 ? -3.951 11.680 -8.353 1.00 90.25 101 PHE A CA 1
ATOM 816 C C . PHE A 1 101 ? -3.403 10.274 -8.112 1.00 90.25 101 PHE A C 1
ATOM 818 O O . PHE A 1 101 ? -2.714 9.693 -8.937 1.00 90.25 101 PHE A O 1
ATOM 825 N N . TYR A 1 102 ? -3.727 9.712 -6.959 1.00 90.81 102 TYR A N 1
ATOM 826 C CA . TYR A 1 102 ? -3.412 8.357 -6.566 1.00 90.81 102 TYR A CA 1
ATOM 827 C C . TYR A 1 102 ? -4.680 7.527 -6.610 1.00 90.81 102 TYR A C 1
ATOM 829 O O . TYR A 1 102 ? -5.595 7.745 -5.811 1.00 90.81 102 TYR A O 1
ATOM 837 N N . GLU A 1 103 ? -4.715 6.548 -7.500 1.00 92.38 103 GLU A N 1
ATOM 838 C CA . GLU A 1 103 ? -5.677 5.461 -7.429 1.00 92.38 103 GLU A CA 1
ATOM 839 C C . GLU A 1 103 ? -5.229 4.470 -6.357 1.00 92.38 103 GLU A C 1
ATOM 841 O O . GLU A 1 103 ? -4.066 4.062 -6.306 1.00 92.38 103 GLU A O 1
ATOM 846 N N . THR A 1 104 ? -6.140 4.077 -5.470 1.00 90.81 104 THR A N 1
ATOM 847 C CA . THR A 1 104 ? -5.791 3.220 -4.332 1.00 90.81 104 THR A CA 1
ATOM 848 C C . THR A 1 104 ? -6.434 1.848 -4.423 1.00 90.81 104 THR A C 1
ATOM 850 O O . THR A 1 104 ? -7.553 1.691 -4.908 1.00 90.81 104 THR A O 1
ATOM 853 N N . GLY A 1 105 ? -5.771 0.837 -3.860 1.00 85.94 105 GLY A N 1
ATOM 854 C CA . GLY A 1 105 ? -6.279 -0.534 -3.807 1.00 85.94 105 GLY A CA 1
ATOM 855 C C . GLY A 1 105 ? -7.584 -0.693 -3.018 1.00 85.94 105 GLY A C 1
ATOM 856 O O . GLY A 1 105 ? -8.243 -1.722 -3.134 1.00 85.94 105 GLY A O 1
ATOM 857 N N . CYS A 1 106 ? -7.981 0.312 -2.227 1.00 84.06 106 CYS A N 1
ATOM 858 C CA . CYS A 1 106 ? -9.283 0.355 -1.556 1.00 84.06 106 CYS A CA 1
ATOM 859 C C . CYS A 1 106 ? -10.367 1.102 -2.356 1.00 84.06 106 CYS A C 1
ATOM 861 O O . CYS A 1 106 ? -11.457 1.329 -1.830 1.00 84.06 106 CYS A O 1
ATOM 863 N N . GLY A 1 107 ? -10.075 1.478 -3.604 1.00 88.88 107 GLY A N 1
ATOM 864 C CA . GLY A 1 107 ? -11.018 2.097 -4.535 1.00 88.88 107 GLY A CA 1
ATOM 865 C C . GLY A 1 107 ? -11.243 3.594 -4.328 1.00 88.88 107 GLY A C 1
ATOM 866 O O . GLY A 1 107 ? -12.184 4.137 -4.896 1.00 88.88 107 GLY A O 1
ATOM 867 N N . GLN A 1 108 ? -10.423 4.259 -3.509 1.00 90.50 108 GLN A N 1
ATOM 868 C CA . GLN A 1 108 ? -10.456 5.717 -3.365 1.00 90.50 108 GLN A CA 1
ATOM 869 C C . GLN A 1 108 ? -9.404 6.394 -4.231 1.00 90.50 108 GLN A C 1
ATOM 871 O O . GLN A 1 108 ? -8.362 5.807 -4.532 1.00 90.50 108 GLN A O 1
ATOM 876 N N . THR A 1 109 ? -9.660 7.658 -4.541 1.00 92.56 109 THR A N 1
ATOM 877 C CA . THR A 1 109 ? -8.746 8.517 -5.284 1.00 92.56 109 THR A CA 1
ATOM 878 C C . THR A 1 109 ? -8.263 9.642 -4.375 1.00 92.56 109 THR A C 1
ATOM 880 O O . THR A 1 109 ? -9.072 10.324 -3.744 1.00 92.56 109 THR A O 1
ATOM 883 N N . TRP A 1 110 ? -6.950 9.834 -4.292 1.00 89.88 110 TRP A N 1
ATOM 884 C CA . TRP A 1 110 ? -6.315 10.843 -3.438 1.00 89.88 110 TRP A CA 1
ATOM 885 C C . TRP A 1 110 ? -5.471 11.801 -4.267 1.00 89.88 110 TRP A C 1
ATOM 887 O O . TRP A 1 110 ? -4.974 11.426 -5.311 1.00 89.88 110 TRP A O 1
ATOM 897 N N . HIS A 1 111 ? -5.271 13.031 -3.817 1.00 89.62 111 HIS A N 1
ATOM 898 C CA . HIS A 1 111 ? -4.230 13.906 -4.358 1.00 89.62 111 HIS A CA 1
ATOM 899 C C . HIS A 1 111 ? -3.706 14.786 -3.229 1.00 89.62 111 HIS A C 1
ATOM 901 O O . HIS A 1 111 ? -4.452 15.119 -2.305 1.00 89.62 111 HIS A O 1
ATOM 907 N N . PHE A 1 112 ? -2.433 15.157 -3.307 1.00 85.25 112 PHE A N 1
ATOM 908 C CA . PHE A 1 112 ? -1.843 16.131 -2.398 1.00 85.25 112 PHE A CA 1
ATOM 909 C C . PHE A 1 112 ? -1.969 17.521 -3.024 1.00 85.25 112 PHE A C 1
ATOM 911 O O . PHE A 1 112 ? -1.663 17.720 -4.200 1.00 85.25 112 PHE A O 1
ATOM 918 N N . THR A 1 113 ? -2.483 18.483 -2.259 1.00 80.81 113 THR A N 1
ATOM 919 C CA . THR A 1 113 ? -2.823 19.830 -2.757 1.00 80.81 113 THR A CA 1
ATOM 920 C C . THR A 1 113 ? -1.609 20.675 -3.134 1.00 80.81 113 THR A C 1
ATOM 922 O O . THR A 1 113 ? -1.734 21.667 -3.843 1.00 80.81 113 THR A O 1
ATOM 925 N N . ASP A 1 114 ? -0.443 20.306 -2.629 1.00 75.75 114 ASP A N 1
ATOM 926 C CA . ASP A 1 114 ? 0.856 20.940 -2.834 1.00 75.75 114 ASP A CA 1
ATOM 927 C C . ASP A 1 114 ? 1.724 20.194 -3.863 1.00 75.75 114 ASP A C 1
ATOM 929 O O . ASP A 1 114 ? 2.862 20.589 -4.102 1.00 75.75 114 ASP A O 1
ATOM 933 N N . GLY A 1 115 ? 1.187 19.150 -4.507 1.00 66.00 115 GLY A N 1
ATOM 934 C CA . GLY A 1 115 ? 1.880 18.391 -5.552 1.00 66.00 115 GLY A CA 1
ATOM 935 C C . GLY A 1 115 ? 3.022 17.508 -5.046 1.00 66.00 115 GLY A C 1
ATOM 936 O O . GLY A 1 115 ? 3.793 16.996 -5.857 1.00 66.00 115 GLY A O 1
ATOM 937 N N . THR A 1 116 ? 3.133 17.329 -3.731 1.00 73.56 116 THR A N 1
ATOM 938 C CA . THR A 1 116 ? 4.171 16.522 -3.090 1.00 73.56 116 THR A CA 1
ATOM 939 C C . THR A 1 116 ? 3.755 15.048 -2.992 1.00 73.56 116 THR A C 1
ATOM 941 O O . THR A 1 116 ? 2.613 14.652 -3.253 1.00 73.56 116 THR A O 1
ATOM 944 N N . THR A 1 117 ? 4.722 14.192 -2.691 1.00 82.56 117 THR A N 1
ATOM 945 C CA . THR A 1 117 ? 4.563 12.735 -2.587 1.00 82.56 117 THR A CA 1
ATOM 946 C C . THR A 1 117 ? 3.983 12.311 -1.227 1.00 82.56 117 THR A C 1
ATOM 948 O O . THR A 1 117 ? 4.046 13.074 -0.254 1.00 82.56 117 THR A O 1
ATOM 951 N N . PRO A 1 118 ? 3.418 11.091 -1.105 1.00 87.69 118 PRO A N 1
ATOM 952 C CA . PRO A 1 118 ? 3.038 10.515 0.182 1.00 87.69 118 PRO A CA 1
ATOM 953 C C . PRO A 1 118 ? 4.147 10.617 1.235 1.00 87.69 118 PRO A C 1
ATOM 955 O O . PRO A 1 118 ? 3.881 10.979 2.380 1.00 87.69 118 PRO A O 1
ATOM 958 N N . GLU A 1 119 ? 5.392 10.352 0.849 1.00 84.56 119 GLU A N 1
ATOM 959 C CA . GLU A 1 119 ? 6.559 10.368 1.726 1.00 84.56 119 GLU A CA 1
ATOM 960 C C . GLU A 1 119 ? 6.853 11.771 2.268 1.00 84.56 119 GLU A C 1
ATOM 962 O O . GLU A 1 119 ? 7.049 11.938 3.473 1.00 84.56 119 GLU A O 1
ATOM 967 N N . GLU A 1 120 ? 6.807 12.789 1.406 1.00 85.31 120 GLU A N 1
ATOM 968 C CA . GLU A 1 120 ? 6.992 14.194 1.794 1.00 85.31 120 GLU A CA 1
ATOM 969 C C . GLU A 1 120 ? 5.891 14.681 2.748 1.00 85.31 120 GLU A C 1
ATOM 971 O O . GLU A 1 120 ? 6.146 15.504 3.627 1.00 85.31 120 GLU A O 1
ATOM 976 N N . ASN A 1 121 ? 4.691 14.102 2.651 1.00 84.50 121 ASN A N 1
ATOM 977 C CA . ASN A 1 121 ? 3.574 14.371 3.557 1.00 84.50 121 ASN A CA 1
ATOM 978 C C . ASN A 1 121 ? 3.549 13.479 4.801 1.00 84.50 121 ASN A C 1
ATOM 980 O O . ASN A 1 121 ? 2.597 13.549 5.581 1.00 84.50 121 ASN A O 1
ATOM 984 N N . SER A 1 122 ? 4.557 12.622 5.006 1.00 87.75 122 SER A N 1
ATOM 985 C CA . SER A 1 122 ? 4.548 11.634 6.094 1.00 87.75 122 SER A CA 1
ATOM 986 C C . SER A 1 122 ? 3.285 10.751 6.097 1.00 87.75 122 SER A C 1
ATOM 988 O O . SER A 1 122 ? 2.784 10.351 7.152 1.00 87.75 122 SER A O 1
ATOM 990 N N . ALA A 1 123 ? 2.744 10.448 4.914 1.00 87.50 123 ALA A N 1
ATOM 991 C CA . ALA A 1 123 ? 1.597 9.571 4.741 1.00 87.50 123 ALA A CA 1
ATOM 992 C C . ALA A 1 123 ? 2.054 8.103 4.737 1.00 87.50 123 ALA A C 1
ATOM 994 O O . ALA A 1 123 ? 2.495 7.570 3.723 1.00 87.50 123 ALA A O 1
ATOM 995 N N . TYR A 1 124 ? 1.918 7.435 5.885 1.00 88.88 124 TYR A N 1
ATOM 996 C CA . TYR A 1 124 ? 2.308 6.026 6.062 1.00 88.88 124 TYR A CA 1
ATOM 997 C C . TYR A 1 124 ? 1.126 5.044 6.034 1.00 88.88 124 TYR A C 1
ATOM 999 O O . TYR A 1 124 ? 1.322 3.828 6.005 1.00 88.88 124 TYR A O 1
ATOM 1007 N N . PHE A 1 125 ? -0.110 5.550 6.055 1.00 91.25 125 PHE A N 1
ATOM 1008 C CA . PHE A 1 125 ? -1.335 4.748 6.093 1.00 91.25 125 PHE A CA 1
ATOM 1009 C C . PHE A 1 125 ? -2.395 5.334 5.163 1.00 91.25 125 PHE A C 1
ATOM 1011 O O . PHE A 1 125 ? -2.495 6.547 4.979 1.00 91.25 125 PHE A O 1
ATOM 1018 N N . CYS A 1 126 ? -3.228 4.469 4.591 1.00 88.12 126 CYS A N 1
ATOM 1019 C CA . CYS A 1 126 ? -4.366 4.897 3.795 1.00 88.12 126 CYS A CA 1
ATOM 1020 C C . CYS A 1 126 ? -5.484 5.420 4.704 1.00 88.12 126 CYS A C 1
ATOM 1022 O O . CYS A 1 126 ? -6.105 4.650 5.435 1.00 88.12 126 CYS A O 1
ATOM 1024 N N . HIS A 1 127 ? -5.812 6.704 4.582 1.00 86.12 127 HIS A N 1
ATOM 1025 C CA . HIS A 1 127 ? -6.849 7.372 5.376 1.00 86.12 127 HIS A CA 1
ATOM 1026 C C . HIS A 1 127 ? -8.269 6.808 5.185 1.00 86.12 127 HIS A C 1
ATOM 1028 O O . HIS A 1 127 ? -9.130 7.039 6.026 1.00 86.12 127 HIS A O 1
ATOM 1034 N N . HIS A 1 128 ? -8.529 6.067 4.102 1.00 87.06 128 HIS A N 1
ATOM 1035 C CA . HIS A 1 128 ? -9.828 5.427 3.879 1.00 87.06 128 HIS A CA 1
ATOM 1036 C C . HIS A 1 128 ? -9.938 4.041 4.528 1.00 87.06 128 HIS A C 1
ATOM 1038 O O . HIS A 1 128 ? -10.938 3.739 5.169 1.00 87.06 128 HIS A O 1
ATOM 1044 N N . CYS A 1 129 ? -8.934 3.176 4.348 1.00 83.56 129 CYS A N 1
ATOM 1045 C CA . CYS A 1 129 ? -9.027 1.771 4.769 1.00 83.56 129 CYS A CA 1
ATOM 1046 C C . CYS A 1 129 ? -8.149 1.401 5.974 1.00 83.56 129 CYS A C 1
ATOM 1048 O O . CYS A 1 129 ? -8.185 0.252 6.408 1.00 83.56 129 CYS A O 1
ATOM 1050 N N . GLY A 1 130 ? -7.336 2.331 6.485 1.00 84.31 130 GLY A N 1
ATOM 1051 C CA . GLY A 1 130 ? -6.466 2.146 7.653 1.00 84.31 130 GLY A CA 1
ATOM 1052 C C . GLY A 1 130 ? -5.244 1.242 7.439 1.00 84.31 130 GLY A C 1
ATOM 1053 O O . GLY A 1 130 ? -4.413 1.121 8.334 1.00 84.31 130 GLY A O 1
ATOM 1054 N N . LYS A 1 131 ? -5.108 0.605 6.270 1.00 85.44 131 LYS A N 1
ATOM 1055 C CA . LYS A 1 131 ? -3.952 -0.235 5.916 1.00 85.44 131 LYS A CA 1
ATOM 1056 C C . LYS A 1 131 ? -2.687 0.603 5.720 1.00 85.44 131 LYS A C 1
ATOM 1058 O O . LYS A 1 131 ? -2.781 1.769 5.328 1.00 85.44 131 LYS A O 1
ATOM 1063 N N . SER A 1 132 ? -1.516 -0.003 5.921 1.00 90.69 132 SER A N 1
ATOM 1064 C CA . SER A 1 132 ? -0.229 0.627 5.600 1.00 90.69 132 SER A CA 1
ATOM 1065 C C . SER A 1 132 ? -0.180 1.030 4.129 1.00 90.69 132 SER A C 1
ATOM 1067 O O . SER A 1 132 ? -0.683 0.311 3.267 1.00 90.69 132 SER A O 1
ATOM 1069 N N . LEU A 1 133 ? 0.366 2.204 3.846 1.00 90.81 133 LEU A N 1
ATOM 1070 C CA . LEU A 1 133 ? 0.460 2.734 2.493 1.00 90.81 133 LEU A CA 1
ATOM 1071 C C . LEU A 1 133 ? 1.665 2.102 1.789 1.00 90.81 133 LEU A C 1
ATOM 1073 O O . LEU A 1 133 ? 2.761 2.076 2.341 1.00 90.81 133 LEU A O 1
ATOM 1077 N N . GLU A 1 134 ? 1.448 1.590 0.582 1.00 90.94 134 GLU A N 1
ATOM 1078 C CA . GLU A 1 134 ? 2.505 1.111 -0.308 1.00 90.94 134 GLU A CA 1
ATOM 1079 C C . GLU A 1 134 ? 2.378 1.864 -1.631 1.00 90.94 134 GLU A C 1
ATOM 1081 O O . GLU A 1 134 ? 1.348 1.778 -2.294 1.00 90.94 134 GLU A O 1
ATOM 1086 N N . VAL A 1 135 ? 3.384 2.661 -1.989 1.00 89.56 135 VAL A N 1
ATOM 1087 C CA . VAL A 1 135 ? 3.381 3.420 -3.246 1.00 89.56 135 VAL A CA 1
ATOM 1088 C C . VAL A 1 135 ? 3.940 2.534 -4.349 1.00 89.56 135 VAL A C 1
ATOM 1090 O O . VAL A 1 135 ? 5.000 1.935 -4.179 1.00 89.56 135 VAL A O 1
ATOM 1093 N N . GLN A 1 136 ? 3.251 2.466 -5.486 1.00 89.44 136 GLN A N 1
ATOM 1094 C CA . GLN A 1 136 ? 3.799 1.818 -6.672 1.00 89.44 136 GLN A CA 1
ATOM 1095 C C . GLN A 1 136 ? 5.000 2.628 -7.180 1.00 89.44 136 GLN A C 1
ATOM 1097 O O . GLN A 1 136 ? 4.870 3.816 -7.472 1.00 89.44 136 GLN A O 1
ATOM 1102 N N . ARG A 1 137 ? 6.166 1.985 -7.277 1.00 89.94 137 ARG A N 1
ATOM 1103 C CA . ARG A 1 137 ? 7.430 2.606 -7.694 1.00 89.94 137 ARG A CA 1
ATOM 1104 C C . ARG A 1 137 ? 8.052 1.831 -8.842 1.00 89.94 137 ARG A C 1
ATOM 1106 O O . ARG A 1 137 ? 7.846 0.623 -8.947 1.00 89.94 137 ARG A O 1
ATOM 1113 N N . LEU A 1 138 ? 8.812 2.534 -9.674 1.00 93.88 138 LEU A N 1
ATOM 1114 C CA . LEU A 1 138 ? 9.651 1.893 -10.674 1.00 93.88 138 LEU A CA 1
ATOM 1115 C C . LEU A 1 138 ? 10.803 1.169 -9.984 1.00 93.88 138 LEU A C 1
ATOM 1117 O O . LEU A 1 138 ? 11.398 1.662 -9.026 1.00 93.88 138 LEU A O 1
ATOM 1121 N N . ILE A 1 139 ? 11.087 -0.020 -10.487 1.00 95.12 139 ILE A N 1
ATOM 1122 C CA . ILE A 1 139 ? 12.196 -0.870 -10.093 1.00 95.12 139 ILE A CA 1
ATOM 1123 C C . ILE A 1 139 ? 12.987 -1.142 -11.368 1.00 95.12 139 ILE A C 1
ATOM 1125 O O . ILE A 1 139 ? 12.400 -1.424 -12.412 1.00 95.12 139 ILE A O 1
ATOM 1129 N N . ALA A 1 140 ? 14.312 -1.050 -11.289 1.00 97.38 140 ALA A N 1
ATOM 1130 C CA . ALA A 1 140 ? 15.164 -1.505 -12.375 1.00 97.38 140 ALA A CA 1
ATOM 1131 C C . ALA A 1 140 ? 15.250 -3.036 -12.340 1.00 97.38 140 ALA A C 1
ATOM 1133 O O . ALA A 1 140 ? 15.624 -3.633 -11.325 1.00 97.38 140 ALA A O 1
ATOM 1134 N N . TYR A 1 141 ? 14.922 -3.660 -13.458 1.00 97.75 141 TYR A N 1
ATOM 1135 C CA . TYR A 1 141 ? 15.024 -5.087 -13.692 1.00 97.75 141 TYR A CA 1
ATOM 1136 C C . TYR A 1 141 ? 16.029 -5.343 -14.800 1.00 97.75 141 TYR A C 1
ATOM 1138 O O . TYR A 1 141 ? 15.996 -4.680 -15.831 1.00 97.75 141 TYR A O 1
ATOM 1146 N N . GLN A 1 142 ? 16.891 -6.326 -14.592 1.00 97.31 142 GLN A N 1
ATOM 1147 C CA . GLN A 1 142 ? 17.610 -6.962 -15.674 1.00 97.31 142 GLN A CA 1
ATOM 1148 C C . GLN A 1 142 ? 16.685 -8.000 -16.320 1.00 97.31 142 GLN A C 1
ATOM 1150 O O . GLN A 1 142 ? 16.118 -8.833 -15.608 1.00 97.31 142 GLN A O 1
ATOM 1155 N N . VAL A 1 143 ? 16.521 -7.939 -17.638 1.00 96.25 143 VAL A N 1
ATOM 1156 C CA . VAL A 1 143 ? 15.753 -8.893 -18.444 1.00 96.25 143 VAL A CA 1
ATOM 1157 C C . VAL A 1 143 ? 16.735 -9.631 -19.350 1.00 96.25 143 VAL A C 1
ATOM 1159 O O . VAL A 1 143 ? 17.467 -9.012 -20.121 1.00 96.25 143 VAL A O 1
ATOM 1162 N N . GLY A 1 144 ? 16.788 -10.956 -19.225 1.00 92.31 144 GLY A N 1
ATOM 1163 C CA . GLY A 1 144 ? 17.831 -11.749 -19.870 1.00 92.31 144 GLY A CA 1
ATOM 1164 C C . GLY A 1 144 ? 19.228 -11.398 -19.342 1.00 92.31 144 GLY A C 1
ATOM 1165 O O . GLY A 1 144 ? 19.409 -11.048 -18.173 1.00 92.31 144 GLY A O 1
ATOM 1166 N N . ASP A 1 145 ? 20.236 -11.494 -20.206 1.00 88.94 145 ASP A N 1
ATOM 1167 C CA . ASP A 1 145 ? 21.636 -11.320 -19.799 1.00 88.94 145 ASP A CA 1
ATOM 1168 C C . ASP A 1 145 ? 22.134 -9.873 -19.902 1.00 88.94 145 ASP A C 1
ATOM 1170 O O . ASP A 1 145 ? 23.155 -9.545 -19.296 1.00 88.94 145 ASP A O 1
ATOM 1174 N N . ASN A 1 146 ? 21.416 -9.017 -20.634 1.00 90.06 146 ASN A N 1
ATOM 1175 C CA . ASN A 1 146 ? 22.011 -7.823 -21.226 1.00 90.06 146 ASN A CA 1
ATOM 1176 C C . ASN A 1 146 ? 21.222 -6.527 -21.040 1.00 90.06 146 ASN A C 1
ATOM 1178 O O . ASN A 1 146 ? 21.815 -5.459 -21.1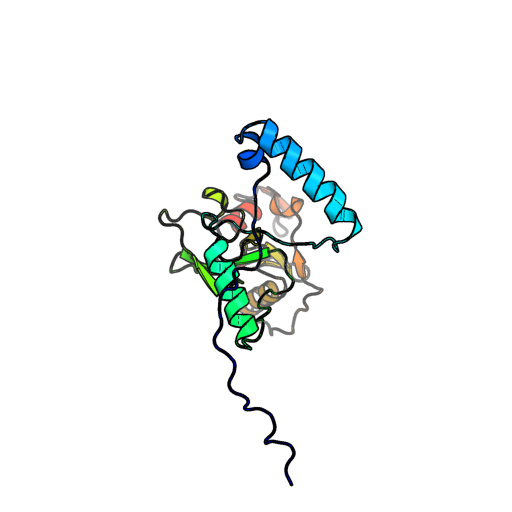54 1.00 90.06 146 ASN A O 1
ATOM 1182 N N . ASP A 1 147 ? 19.921 -6.595 -20.759 1.00 95.50 147 ASP A N 1
ATOM 1183 C CA . ASP A 1 147 ? 19.049 -5.424 -20.817 1.00 95.50 147 ASP A CA 1
ATOM 1184 C C . ASP A 1 147 ? 18.563 -5.014 -19.429 1.00 95.50 147 ASP A C 1
ATOM 1186 O O . ASP A 1 147 ? 18.091 -5.841 -18.650 1.00 95.50 147 ASP A O 1
ATOM 1190 N N . ILE A 1 148 ? 18.635 -3.719 -19.124 1.00 96.38 148 ILE A N 1
ATOM 1191 C CA . ILE A 1 148 ? 18.102 -3.105 -17.909 1.00 96.38 148 ILE A CA 1
ATOM 1192 C C . ILE A 1 148 ? 16.900 -2.234 -18.266 1.00 96.38 148 ILE A C 1
ATOM 1194 O O . ILE A 1 148 ? 16.959 -1.346 -19.118 1.00 96.38 148 ILE A O 1
ATOM 1198 N N . VAL A 1 149 ? 15.807 -2.458 -17.547 1.00 97.31 149 VAL A N 1
ATOM 1199 C CA . VAL A 1 149 ? 14.503 -1.845 -17.781 1.00 97.31 149 VAL A CA 1
ATOM 1200 C C . VAL A 1 149 ? 13.907 -1.362 -16.466 1.00 97.31 149 VAL A C 1
ATOM 1202 O O . VAL A 1 149 ? 13.878 -2.096 -15.482 1.00 97.31 149 VAL A O 1
ATOM 1205 N N . ALA A 1 150 ? 13.379 -0.144 -16.437 1.00 97.50 150 ALA A N 1
ATOM 1206 C CA . ALA A 1 150 ? 12.542 0.336 -15.348 1.00 97.50 150 ALA A CA 1
ATOM 1207 C C . ALA A 1 150 ? 11.099 -0.146 -15.546 1.00 97.50 150 ALA A C 1
ATOM 1209 O O . ALA A 1 150 ? 10.486 0.139 -16.572 1.00 97.50 150 ALA A O 1
ATOM 1210 N N . ALA A 1 151 ? 10.529 -0.839 -14.561 1.00 96.06 151 ALA A N 1
ATOM 1211 C CA . ALA A 1 151 ? 9.125 -1.247 -14.577 1.00 96.06 151 ALA A CA 1
ATOM 1212 C C . ALA A 1 151 ? 8.555 -1.396 -13.162 1.00 96.06 151 ALA A C 1
ATOM 1214 O O . ALA A 1 151 ? 9.284 -1.397 -12.173 1.00 96.06 151 ALA A O 1
ATOM 1215 N N . TYR A 1 152 ? 7.234 -1.529 -13.048 1.00 93.00 152 TYR A N 1
ATOM 1216 C CA . TYR A 1 152 ? 6.575 -1.720 -11.750 1.00 93.00 152 TYR A CA 1
ATOM 1217 C C . TYR A 1 152 ? 6.649 -3.162 -11.236 1.00 93.00 152 TYR A C 1
ATOM 1219 O O . TYR A 1 152 ? 6.576 -3.400 -10.032 1.00 93.00 152 TYR A O 1
ATOM 1227 N N . ASP A 1 153 ? 6.785 -4.123 -12.144 1.00 92.81 153 ASP A N 1
ATOM 1228 C CA . ASP A 1 153 ? 6.863 -5.548 -11.854 1.00 92.81 153 ASP A CA 1
ATOM 1229 C C . ASP A 1 153 ? 7.613 -6.276 -12.988 1.00 92.81 153 ASP A C 1
ATOM 1231 O O . ASP A 1 153 ? 7.806 -5.698 -14.064 1.00 92.81 153 ASP A O 1
ATOM 1235 N N . PRO A 1 154 ? 8.037 -7.536 -12.776 1.00 95.19 154 PRO A N 1
ATOM 1236 C CA . PRO A 1 154 ? 8.783 -8.289 -13.780 1.00 95.19 154 PRO A CA 1
ATOM 1237 C C . PRO A 1 154 ? 8.066 -8.486 -15.121 1.00 95.19 154 PRO A C 1
ATOM 1239 O O . PRO A 1 154 ? 8.726 -8.567 -16.151 1.00 95.19 154 PRO A O 1
ATOM 1242 N N . SER A 1 155 ? 6.731 -8.571 -15.133 1.00 95.38 155 SER A N 1
ATOM 1243 C CA . SER A 1 155 ? 5.987 -8.759 -16.389 1.00 95.38 155 SER A CA 1
ATOM 1244 C C . SER A 1 155 ? 5.984 -7.465 -17.199 1.00 95.38 155 SER A C 1
ATOM 1246 O O . SER A 1 155 ? 6.233 -7.490 -18.400 1.00 95.38 155 SER A O 1
ATOM 1248 N N . GLY A 1 156 ? 5.805 -6.324 -16.526 1.00 94.56 156 GLY A N 1
ATOM 1249 C CA . GLY A 1 156 ? 5.944 -5.009 -17.147 1.00 94.56 156 GLY A CA 1
ATOM 1250 C C . GLY A 1 156 ? 7.349 -4.750 -17.705 1.00 94.56 156 GLY A C 1
ATOM 1251 O O . GLY A 1 156 ? 7.479 -4.090 -18.730 1.00 94.56 156 GLY A O 1
ATOM 1252 N N . ALA A 1 157 ? 8.402 -5.298 -17.087 1.00 96.75 157 ALA A N 1
ATOM 1253 C CA . ALA A 1 157 ? 9.763 -5.183 -17.620 1.00 96.75 157 ALA A CA 1
ATOM 1254 C C . ALA A 1 157 ? 9.913 -5.885 -18.983 1.00 96.75 157 ALA A C 1
ATOM 1256 O O . ALA A 1 157 ? 10.515 -5.325 -19.898 1.00 96.75 157 ALA A O 1
ATOM 1257 N N . ILE A 1 158 ? 9.311 -7.071 -19.137 1.00 96.38 158 ILE A N 1
ATOM 1258 C CA . ILE A 1 158 ? 9.276 -7.803 -20.413 1.00 96.38 158 ILE A CA 1
ATOM 1259 C C . ILE A 1 158 ? 8.500 -7.002 -21.458 1.00 96.38 158 ILE A C 1
ATOM 1261 O O . ILE A 1 158 ? 8.994 -6.810 -22.565 1.00 96.38 158 ILE A O 1
ATOM 1265 N N . GLU A 1 159 ? 7.317 -6.486 -21.108 1.00 96.38 159 GLU A N 1
ATOM 1266 C CA . GLU A 1 159 ? 6.508 -5.680 -22.031 1.00 96.38 159 GLU A CA 1
ATOM 1267 C C . GLU A 1 159 ? 7.280 -4.469 -22.562 1.00 96.38 159 GLU A C 1
ATOM 1269 O O . GLU A 1 159 ? 7.261 -4.208 -23.768 1.00 96.38 159 GLU A O 1
ATOM 1274 N N . VAL A 1 160 ? 7.989 -3.753 -21.685 1.00 97.12 160 VAL A N 1
ATOM 1275 C CA . VAL A 1 160 ? 8.810 -2.604 -22.077 1.00 97.12 160 VAL A CA 1
ATOM 1276 C C . VAL A 1 160 ? 9.944 -3.031 -23.008 1.00 97.12 160 VAL A C 1
ATOM 1278 O O . VAL A 1 160 ? 10.108 -2.411 -24.060 1.00 97.12 160 VAL A O 1
ATOM 1281 N N . LEU A 1 161 ? 10.691 -4.093 -22.676 1.00 96.56 161 LEU A N 1
ATOM 1282 C CA . LEU A 1 161 ? 11.796 -4.565 -23.517 1.00 96.56 161 LEU A CA 1
ATOM 1283 C C . LEU A 1 161 ? 11.310 -5.012 -24.900 1.00 96.56 161 LEU A C 1
ATOM 1285 O O . LEU A 1 161 ? 11.848 -4.582 -25.922 1.00 96.56 161 LEU A O 1
ATOM 1289 N N . CYS A 1 162 ? 10.279 -5.857 -24.938 1.00 95.25 162 CYS A N 1
ATOM 1290 C CA . CYS A 1 162 ? 9.725 -6.374 -26.182 1.00 95.25 162 CYS A CA 1
ATOM 1291 C C . CYS A 1 162 ? 9.169 -5.243 -27.049 1.00 95.25 162 CYS A C 1
ATOM 1293 O O . CYS A 1 162 ? 9.415 -5.217 -28.251 1.00 95.25 162 CYS A O 1
ATOM 1295 N N . THR A 1 163 ? 8.491 -4.263 -26.447 1.00 95.44 163 THR A N 1
ATOM 1296 C CA . THR A 1 163 ? 7.988 -3.091 -27.176 1.00 95.44 163 THR A CA 1
ATOM 1297 C C . THR A 1 163 ? 9.127 -2.245 -27.743 1.00 95.44 163 THR A C 1
ATOM 1299 O O . THR A 1 163 ? 9.042 -1.802 -28.887 1.00 95.44 163 THR A O 1
ATOM 1302 N N . TYR A 1 164 ? 10.194 -2.033 -26.969 1.00 95.25 164 TYR A N 1
ATOM 1303 C CA . TYR A 1 164 ? 11.344 -1.227 -27.379 1.00 95.25 164 TYR A CA 1
ATOM 1304 C C . TYR A 1 164 ? 12.103 -1.852 -28.561 1.00 95.25 164 TYR A C 1
ATOM 1306 O O . TYR A 1 164 ? 12.416 -1.156 -29.527 1.00 95.25 164 TYR A O 1
ATOM 1314 N N . ASN A 1 165 ? 12.338 -3.167 -28.518 1.00 93.12 165 ASN A N 1
ATOM 1315 C CA . ASN A 1 165 ? 13.101 -3.891 -29.541 1.00 93.12 165 ASN A CA 1
ATOM 1316 C C . ASN A 1 165 ? 12.243 -4.508 -30.662 1.00 93.12 165 ASN A C 1
ATOM 1318 O O . ASN A 1 165 ? 12.779 -4.987 -31.662 1.00 93.12 165 ASN A O 1
ATOM 1322 N N . GLY A 1 166 ? 10.914 -4.492 -30.529 1.00 93.31 166 GLY A N 1
ATOM 1323 C CA . GLY A 1 166 ? 9.993 -5.130 -31.473 1.00 93.31 166 GLY A CA 1
ATOM 1324 C C . GLY A 1 166 ? 9.982 -6.660 -31.386 1.00 93.31 166 GLY A C 1
ATOM 1325 O O . GLY A 1 166 ? 9.753 -7.320 -32.400 1.00 93.31 166 GLY A O 1
ATOM 1326 N N . TYR A 1 167 ? 10.254 -7.215 -30.204 1.00 92.44 167 TYR A N 1
ATOM 1327 C CA . TYR A 1 167 ? 10.156 -8.650 -29.941 1.00 92.44 167 TYR A CA 1
ATOM 1328 C C . TYR A 1 167 ? 8.714 -9.065 -29.637 1.00 92.44 167 TYR A C 1
ATOM 1330 O O . TYR A 1 167 ? 7.878 -8.250 -29.240 1.00 92.44 167 TYR A O 1
ATOM 1338 N N . GLU A 1 168 ? 8.430 -10.355 -29.791 1.00 93.50 168 GLU A N 1
ATOM 1339 C CA . GLU A 1 168 ? 7.173 -10.934 -29.322 1.00 93.50 168 GLU A CA 1
ATOM 1340 C C . GLU A 1 168 ? 7.181 -11.035 -27.786 1.00 93.50 168 GLU A C 1
ATOM 1342 O O . GLU A 1 168 ? 8.228 -11.171 -27.152 1.00 93.50 168 GLU A O 1
ATOM 1347 N N . LEU A 1 169 ? 6.006 -10.946 -27.157 1.00 89.38 169 LEU A N 1
ATOM 1348 C CA . LEU A 1 169 ? 5.893 -10.935 -25.688 1.00 89.38 169 LEU A CA 1
ATOM 1349 C C . LEU A 1 169 ? 6.229 -12.282 -25.029 1.00 89.38 169 LEU A C 1
ATOM 1351 O O . LEU A 1 169 ? 6.382 -12.337 -23.811 1.00 89.38 169 LEU A O 1
ATOM 1355 N N . ASP A 1 170 ? 6.301 -13.365 -25.801 1.00 91.50 170 ASP A N 1
ATOM 1356 C CA . ASP A 1 170 ? 6.666 -14.702 -25.329 1.00 91.50 170 ASP A CA 1
ATOM 1357 C C . ASP A 1 170 ? 8.160 -15.024 -25.491 1.00 91.50 170 ASP A C 1
ATOM 1359 O O . ASP A 1 170 ? 8.577 -16.125 -25.128 1.00 91.50 170 ASP A O 1
ATOM 1363 N N . GLU A 1 171 ? 8.963 -14.066 -25.971 1.00 92.81 171 GLU A N 1
ATOM 1364 C CA . GLU A 1 171 ? 10.422 -14.190 -26.099 1.00 92.81 171 GLU A CA 1
ATOM 1365 C C . GLU A 1 171 ? 11.101 -14.369 -24.730 1.00 92.81 171 GLU A C 1
ATOM 1367 O O . GLU A 1 171 ? 12.087 -15.093 -24.614 1.00 92.81 171 GLU A O 1
ATOM 1372 N N . PHE A 1 172 ? 10.543 -13.757 -23.679 1.00 93.50 172 PHE A N 1
ATOM 1373 C CA . PHE A 1 172 ? 11.074 -13.815 -22.319 1.00 93.50 172 PHE A CA 1
ATOM 1374 C C . PHE A 1 172 ? 10.034 -14.320 -21.331 1.00 93.50 172 PHE A C 1
ATOM 1376 O O . PHE A 1 172 ? 8.829 -14.085 -21.449 1.00 93.50 172 PHE A O 1
ATOM 1383 N N . THR A 1 173 ? 10.518 -14.971 -20.282 1.00 93.88 173 THR A N 1
ATOM 1384 C CA . THR A 1 173 ? 9.706 -15.401 -19.151 1.00 93.88 173 THR A CA 1
ATOM 1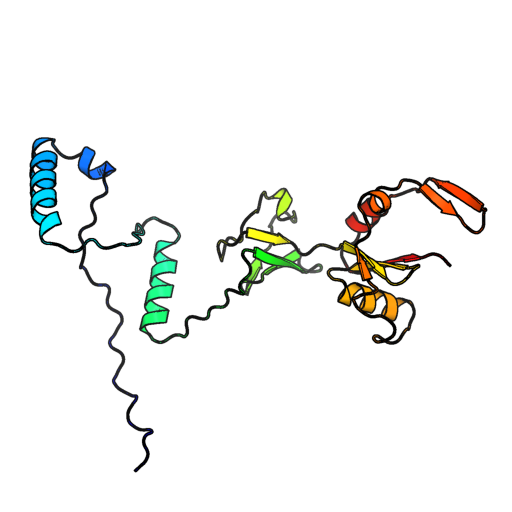385 C C . THR A 1 173 ? 10.064 -14.625 -17.892 1.00 93.88 173 THR A C 1
ATOM 1387 O O . THR A 1 173 ? 11.181 -14.158 -17.709 1.00 93.88 173 THR A O 1
ATOM 1390 N N . VAL A 1 174 ? 9.127 -14.550 -16.944 1.00 92.81 174 VAL A N 1
ATOM 1391 C CA . VAL A 1 174 ? 9.338 -13.867 -15.652 1.00 92.81 174 VAL A CA 1
ATOM 1392 C C . VAL A 1 174 ? 10.538 -14.421 -14.865 1.00 92.81 174 VAL A C 1
ATOM 1394 O O . VAL A 1 174 ? 11.118 -13.712 -14.051 1.00 92.81 174 VAL A O 1
ATOM 1397 N N . ASN A 1 175 ? 10.942 -15.673 -15.105 1.00 94.12 175 ASN A N 1
ATOM 1398 C CA . ASN A 1 175 ? 12.111 -16.269 -14.447 1.00 94.12 175 ASN A CA 1
ATOM 1399 C C . ASN A 1 175 ? 13.445 -15.715 -14.971 1.00 94.12 175 ASN A C 1
ATOM 1401 O O . ASN A 1 175 ? 14.468 -15.894 -14.316 1.00 94.12 175 ASN A O 1
ATOM 1405 N N . GLU A 1 176 ? 13.432 -15.067 -16.134 1.00 94.50 176 GLU A N 1
ATOM 1406 C CA . GLU A 1 176 ? 14.589 -14.420 -16.762 1.00 94.50 176 GLU A CA 1
ATOM 1407 C C . GLU A 1 176 ? 14.674 -12.935 -16.391 1.00 94.50 176 GLU A C 1
ATOM 1409 O O . GLU A 1 176 ? 15.488 -12.199 -16.940 1.00 94.50 176 GLU A O 1
ATOM 1414 N N . VAL A 1 177 ? 13.832 -12.493 -15.452 1.00 96.50 177 VAL A N 1
ATOM 1415 C CA . VAL A 1 177 ? 13.778 -11.115 -14.981 1.00 96.50 177 VAL A CA 1
ATOM 1416 C C . VAL A 1 177 ? 14.216 -11.057 -13.528 1.00 96.50 177 VAL A C 1
ATOM 1418 O O . VAL A 1 177 ? 13.608 -11.667 -12.645 1.00 96.50 177 VAL A O 1
ATOM 1421 N N . VAL A 1 178 ? 15.271 -10.294 -13.262 1.00 96.25 178 VAL A N 1
ATOM 1422 C CA . VAL A 1 178 ? 15.869 -10.175 -11.932 1.00 96.25 178 VAL A CA 1
ATOM 1423 C C . VAL A 1 178 ? 15.969 -8.706 -11.554 1.00 96.25 178 VAL A C 1
ATOM 1425 O O . VAL A 1 178 ? 16.393 -7.878 -12.350 1.00 96.25 178 VAL A O 1
ATOM 1428 N N . ALA A 1 179 ? 15.582 -8.357 -10.326 1.00 96.38 179 ALA A N 1
ATOM 1429 C CA . ALA A 1 179 ? 15.759 -6.993 -9.835 1.00 96.38 179 ALA A CA 1
ATOM 1430 C C . ALA A 1 179 ? 17.253 -6.640 -9.777 1.00 96.38 179 ALA A C 1
ATOM 1432 O O . ALA A 1 179 ? 18.065 -7.411 -9.254 1.00 96.38 179 ALA A O 1
ATOM 1433 N N . VAL A 1 180 ? 17.605 -5.464 -10.290 1.00 96.12 180 VAL A N 1
ATOM 1434 C CA . VAL A 1 180 ? 18.980 -4.970 -10.256 1.00 96.12 180 VAL A CA 1
ATOM 1435 C C . VAL A 1 180 ? 19.394 -4.743 -8.803 1.00 96.12 180 VAL A C 1
ATOM 1437 O O . VAL A 1 180 ? 18.681 -4.116 -8.021 1.00 96.12 180 VAL A O 1
ATOM 1440 N N . SER A 1 181 ? 20.557 -5.276 -8.424 1.00 95.50 181 SER A N 1
ATOM 1441 C CA . SER A 1 181 ? 21.073 -5.132 -7.059 1.00 95.50 181 SER A CA 1
ATOM 1442 C C . SER A 1 181 ? 21.441 -3.681 -6.731 1.00 95.50 181 SER A C 1
ATOM 1444 O O . SER A 1 181 ? 21.916 -2.957 -7.605 1.00 95.50 181 SER A O 1
ATOM 1446 N N . ASP A 1 182 ? 21.348 -3.292 -5.455 1.00 95.06 182 ASP A N 1
ATOM 1447 C CA . ASP A 1 182 ? 21.758 -1.954 -4.996 1.00 95.06 182 ASP A CA 1
ATOM 1448 C C . ASP A 1 182 ? 23.203 -1.607 -5.384 1.00 95.06 182 ASP A C 1
ATOM 1450 O O . ASP A 1 182 ? 23.488 -0.481 -5.774 1.00 95.06 182 ASP A O 1
ATOM 1454 N N . ALA A 1 183 ? 24.112 -2.588 -5.352 1.00 94.88 183 ALA A N 1
ATOM 1455 C CA . ALA A 1 183 ? 25.507 -2.381 -5.737 1.00 94.88 183 ALA A CA 1
ATOM 1456 C C . ALA A 1 183 ? 25.658 -1.945 -7.204 1.00 94.88 183 ALA A C 1
ATOM 1458 O O . ALA A 1 183 ? 26.528 -1.134 -7.509 1.00 94.88 183 ALA A O 1
ATOM 1459 N N . LEU A 1 184 ? 24.817 -2.473 -8.099 1.00 92.31 184 LEU A N 1
ATOM 1460 C CA . LEU A 1 184 ? 24.808 -2.077 -9.506 1.00 92.31 184 LEU A CA 1
ATOM 1461 C C . LEU A 1 184 ? 24.038 -0.764 -9.704 1.00 92.31 184 LEU A C 1
ATOM 1463 O O . LEU A 1 184 ? 24.498 0.096 -10.449 1.00 92.31 184 LEU A O 1
ATOM 1467 N N . LEU A 1 185 ? 22.926 -0.571 -8.984 1.00 95.38 185 LEU A N 1
ATOM 1468 C CA . LEU A 1 185 ? 22.158 0.681 -8.996 1.00 95.38 185 LEU A CA 1
ATOM 1469 C C . LEU A 1 185 ? 22.999 1.901 -8.605 1.00 95.38 185 LEU A C 1
ATOM 1471 O O . LEU A 1 185 ? 22.824 2.980 -9.168 1.00 95.38 185 LEU A O 1
ATOM 1475 N N . ASP A 1 186 ? 23.899 1.716 -7.641 1.00 96.69 186 ASP A N 1
ATOM 1476 C CA . ASP A 1 186 ? 24.762 2.758 -7.089 1.00 96.69 186 ASP A CA 1
ATOM 1477 C C . ASP A 1 186 ? 26.163 2.781 -7.714 1.00 96.69 186 ASP A C 1
ATOM 1479 O O . ASP A 1 186 ? 27.025 3.541 -7.263 1.00 96.69 186 ASP A O 1
ATOM 1483 N N . SER A 1 187 ? 26.409 1.974 -8.754 1.00 94.44 187 SER A N 1
ATOM 1484 C CA . SER A 1 187 ? 27.685 2.008 -9.464 1.00 94.44 187 SER A CA 1
ATOM 1485 C C . SER A 1 187 ? 27.892 3.371 -10.118 1.00 94.44 187 SER A C 1
ATOM 1487 O O . SER A 1 187 ? 27.030 3.877 -10.835 1.00 94.44 187 SER A O 1
ATOM 1489 N N . THR A 1 188 ? 29.063 3.962 -9.890 1.00 95.38 188 THR A N 1
ATOM 1490 C CA . THR A 1 188 ? 29.479 5.238 -10.496 1.00 95.38 188 THR A CA 1
ATOM 1491 C C . THR A 1 188 ? 30.338 5.039 -11.739 1.00 95.38 188 THR A C 1
ATOM 1493 O O . THR A 1 188 ? 30.874 6.000 -12.285 1.00 95.38 188 THR A O 1
ATOM 1496 N N . GLU A 1 189 ? 30.544 3.792 -12.147 1.00 93.31 189 GLU A N 1
ATOM 1497 C CA . GLU A 1 189 ? 31.372 3.427 -13.284 1.00 93.31 189 GLU A CA 1
ATOM 1498 C C . GLU A 1 189 ? 30.775 2.233 -14.035 1.00 93.31 189 GLU A C 1
ATOM 1500 O O . GLU A 1 189 ? 30.104 1.383 -13.446 1.00 93.31 189 GLU A O 1
ATOM 1505 N N . ALA A 1 190 ? 31.018 2.178 -15.340 1.00 89.12 190 ALA A N 1
ATOM 1506 C CA . ALA A 1 190 ? 30.616 1.074 -16.203 1.00 89.12 190 ALA A CA 1
ATOM 1507 C C . ALA A 1 190 ? 31.799 0.628 -17.061 1.00 89.12 190 ALA A C 1
ATOM 1509 O O . ALA A 1 190 ? 32.687 1.419 -17.382 1.00 89.12 190 ALA A O 1
ATOM 1510 N N . PHE A 1 191 ? 31.833 -0.655 -17.412 1.00 87.75 191 PHE A N 1
ATOM 1511 C CA . PHE A 1 191 ? 32.829 -1.170 -18.342 1.00 87.75 191 PHE A CA 1
ATOM 1512 C C . PHE A 1 191 ? 32.366 -0.916 -19.776 1.00 87.75 191 PHE A C 1
ATOM 1514 O O . PHE A 1 191 ? 31.363 -1.473 -20.211 1.00 87.75 191 PHE A O 1
ATOM 1521 N N . ASP A 1 192 ? 33.109 -0.081 -20.494 1.00 85.81 192 ASP A N 1
ATOM 1522 C CA . ASP A 1 192 ? 32.917 0.152 -21.918 1.00 85.81 192 ASP A CA 1
ATOM 1523 C C . ASP A 1 192 ? 33.604 -0.985 -22.687 1.00 85.81 192 ASP A C 1
ATOM 1525 O O . ASP A 1 192 ? 34.833 -1.123 -22.647 1.00 85.81 192 ASP A O 1
ATOM 1529 N N . GLN A 1 193 ? 32.805 -1.837 -23.335 1.00 81.62 193 GLN A N 1
ATOM 1530 C CA . GLN A 1 193 ? 33.315 -2.984 -24.085 1.00 81.62 193 GLN A CA 1
ATOM 1531 C C . GLN A 1 193 ? 34.077 -2.571 -25.351 1.00 81.62 193 GLN A C 1
ATOM 1533 O O . GLN A 1 193 ? 35.060 -3.230 -25.701 1.00 81.62 193 GLN A O 1
ATOM 1538 N N . ASP A 1 194 ? 33.684 -1.470 -25.993 1.00 84.38 194 ASP A N 1
ATOM 1539 C CA . ASP A 1 194 ? 34.311 -0.974 -27.218 1.00 84.38 194 ASP A CA 1
ATOM 1540 C C . ASP A 1 194 ? 35.688 -0.370 -26.925 1.00 84.38 194 ASP A C 1
ATOM 1542 O O . ASP A 1 194 ? 36.668 -0.611 -27.638 1.00 84.38 194 ASP A O 1
ATOM 1546 N N . GLU A 1 195 ? 35.786 0.401 -25.840 1.00 85.94 195 GLU A N 1
ATOM 1547 C CA . GLU A 1 195 ? 37.037 1.023 -25.403 1.00 85.94 195 GLU A CA 1
ATOM 1548 C C . GLU A 1 195 ? 37.883 0.103 -24.504 1.00 85.94 195 GLU A C 1
ATOM 1550 O O . GLU A 1 195 ? 39.050 0.406 -24.224 1.00 85.94 195 GLU A O 1
ATOM 1555 N N . GLY A 1 196 ? 37.318 -1.027 -24.062 1.00 89.19 196 GLY A N 1
ATOM 1556 C CA . GLY A 1 196 ? 37.967 -2.035 -23.222 1.00 89.19 196 GLY A CA 1
ATOM 1557 C C . GLY A 1 196 ? 38.400 -1.503 -21.855 1.00 89.19 196 GLY A C 1
ATOM 1558 O O . GLY A 1 196 ? 39.407 -1.961 -21.302 1.00 89.19 196 GLY A O 1
ATOM 1559 N N . LYS A 1 197 ? 37.696 -0.498 -21.325 1.00 90.69 197 LYS A N 1
ATOM 1560 C CA . LYS A 1 197 ? 38.062 0.186 -20.080 1.00 90.69 197 LYS A CA 1
ATOM 1561 C C . LYS A 1 197 ? 36.835 0.564 -19.263 1.00 90.69 197 LYS A C 1
ATOM 1563 O O . LYS A 1 197 ? 35.760 0.821 -19.787 1.00 90.69 197 LYS A O 1
ATOM 1568 N N . THR A 1 198 ? 37.036 0.679 -17.959 1.00 91.06 198 THR A N 1
ATOM 1569 C CA . THR A 1 198 ? 36.032 1.239 -17.060 1.00 91.06 198 THR A CA 1
ATOM 1570 C C . THR A 1 198 ? 35.990 2.759 -17.203 1.00 91.06 198 THR A C 1
ATOM 1572 O O . THR A 1 198 ? 37.027 3.424 -17.112 1.00 91.06 198 THR A O 1
ATOM 1575 N N . VAL A 1 199 ? 34.797 3.300 -17.435 1.00 91.31 199 VAL A N 1
ATOM 1576 C CA . VAL A 1 199 ? 34.532 4.734 -17.560 1.00 91.31 199 VAL A CA 1
ATOM 1577 C C . VAL A 1 199 ? 33.628 5.209 -16.423 1.00 91.31 199 VAL A C 1
ATOM 1579 O O . VAL A 1 199 ? 32.724 4.478 -16.014 1.00 91.31 199 VAL A O 1
ATOM 1582 N N . PRO A 1 200 ? 33.856 6.419 -15.881 1.00 93.75 200 PRO A N 1
ATOM 1583 C CA . PRO A 1 200 ? 32.943 7.001 -14.910 1.00 93.75 200 PRO A CA 1
ATOM 1584 C C . PRO A 1 200 ? 31.614 7.350 -15.586 1.00 93.75 200 PRO A C 1
ATOM 1586 O O . PRO A 1 200 ? 31.598 7.873 -16.701 1.00 93.75 200 PRO A O 1
ATOM 1589 N N . LEU A 1 201 ? 30.516 7.092 -14.886 1.00 91.88 201 LEU A N 1
ATOM 1590 C CA . LEU A 1 201 ? 29.175 7.463 -15.314 1.00 91.88 201 LEU A CA 1
ATOM 1591 C C . LEU A 1 201 ? 28.848 8.892 -14.872 1.00 91.88 201 LEU A C 1
ATOM 1593 O O . LEU A 1 201 ? 29.254 9.334 -13.796 1.00 91.88 201 LEU A O 1
ATOM 1597 N N . GLU A 1 202 ? 28.090 9.615 -15.698 1.00 92.75 202 GLU A N 1
ATOM 1598 C CA . GLU A 1 202 ? 27.551 10.930 -15.324 1.00 92.75 202 GLU A CA 1
ATOM 1599 C C . GLU A 1 202 ? 26.470 10.803 -14.240 1.00 92.75 202 GLU A C 1
ATOM 1601 O O . GLU A 1 202 ? 26.413 11.627 -13.325 1.00 92.75 202 GLU A O 1
ATOM 1606 N N . LYS A 1 203 ? 25.650 9.749 -14.326 1.00 94.19 203 LYS A N 1
ATOM 1607 C CA . LYS A 1 203 ? 24.606 9.398 -13.364 1.00 94.19 203 LYS A CA 1
ATOM 1608 C C . LYS A 1 203 ? 24.660 7.914 -13.037 1.00 94.19 203 LYS A C 1
ATOM 1610 O O . LYS A 1 203 ? 25.056 7.104 -13.869 1.00 94.19 203 LYS A O 1
ATOM 1615 N N . THR A 1 204 ? 24.260 7.561 -11.823 1.00 95.88 204 THR A N 1
ATOM 1616 C CA . THR A 1 204 ? 24.039 6.155 -11.474 1.00 95.88 204 THR A CA 1
ATOM 1617 C C . THR A 1 204 ? 22.678 5.692 -11.996 1.00 95.88 204 THR A C 1
ATOM 1619 O O . THR A 1 204 ? 21.762 6.500 -12.166 1.00 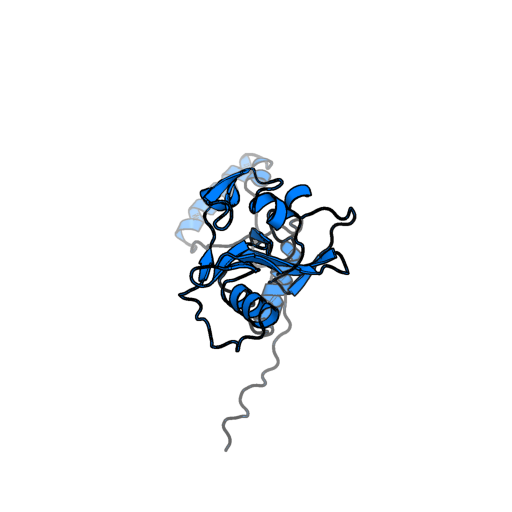95.88 204 THR A O 1
ATOM 1622 N N . LEU A 1 205 ? 22.502 4.380 -12.166 1.00 94.69 205 LEU A N 1
ATOM 1623 C CA . LEU A 1 205 ? 21.203 3.796 -12.522 1.00 94.69 205 LEU A CA 1
ATOM 1624 C C . LEU A 1 205 ? 20.100 4.191 -11.531 1.00 94.69 205 LEU A C 1
ATOM 1626 O O . LEU A 1 205 ? 18.959 4.388 -11.937 1.00 94.69 20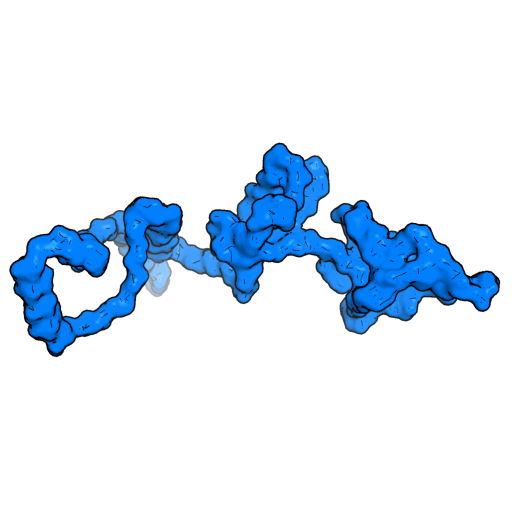5 LEU A O 1
ATOM 1630 N N . ARG A 1 206 ? 20.420 4.342 -10.236 1.00 95.00 206 ARG A N 1
ATOM 1631 C CA . ARG A 1 206 ? 19.451 4.825 -9.241 1.00 95.00 206 ARG A CA 1
ATOM 1632 C C . ARG A 1 206 ? 18.978 6.244 -9.542 1.00 95.00 206 ARG A C 1
ATOM 1634 O O . ARG A 1 206 ? 17.788 6.511 -9.454 1.00 95.00 206 ARG A O 1
ATOM 1641 N N . GLN A 1 207 ? 19.897 7.138 -9.899 1.00 94.44 207 GLN A N 1
ATOM 1642 C CA . GLN A 1 207 ? 19.554 8.525 -10.216 1.00 94.44 207 GLN A CA 1
ATOM 1643 C C . GLN A 1 207 ? 18.700 8.613 -11.479 1.00 94.44 207 GLN A C 1
ATOM 1645 O O . GLN A 1 207 ? 17.748 9.381 -11.513 1.00 94.44 207 GLN A O 1
ATOM 1650 N N . GLU A 1 208 ? 19.009 7.809 -12.495 1.00 94.75 208 GLU A N 1
ATOM 1651 C CA . GLU A 1 208 ? 18.180 7.730 -13.699 1.00 94.75 208 GLU A CA 1
ATOM 1652 C C . GLU A 1 208 ? 16.792 7.158 -13.398 1.00 94.75 208 GLU A C 1
ATOM 1654 O O . GLU A 1 208 ? 15.788 7.711 -13.841 1.00 94.75 208 GLU A O 1
ATOM 1659 N N . LEU A 1 209 ? 16.716 6.100 -12.586 1.00 93.81 209 LEU A N 1
ATOM 1660 C CA . LEU A 1 209 ? 15.452 5.510 -12.149 1.00 93.81 209 LEU A CA 1
ATOM 1661 C C . LEU A 1 209 ? 14.581 6.512 -11.372 1.00 93.81 209 LEU A C 1
ATOM 1663 O O . LEU A 1 209 ? 13.371 6.543 -11.580 1.00 93.81 209 LEU A O 1
ATOM 1667 N N . ASP A 1 210 ? 15.183 7.337 -10.511 1.00 89.94 210 ASP A N 1
ATOM 1668 C CA . ASP A 1 210 ? 14.486 8.369 -9.730 1.00 89.94 210 ASP A CA 1
ATOM 1669 C C . ASP A 1 210 ? 13.959 9.530 -10.601 1.00 89.94 210 ASP A C 1
ATOM 1671 O O . ASP A 1 210 ? 13.023 10.229 -10.208 1.00 89.94 210 ASP A O 1
ATOM 1675 N N . GLU A 1 211 ? 14.543 9.747 -11.784 1.00 90.12 211 GLU A N 1
ATOM 1676 C CA . GLU A 1 211 ? 14.080 10.742 -12.762 1.00 90.12 211 GLU A CA 1
ATOM 1677 C C . GLU A 1 211 ? 12.932 10.223 -13.638 1.00 90.12 211 GLU A C 1
ATOM 1679 O O . GLU A 1 211 ? 12.185 11.019 -14.219 1.00 90.12 211 GLU A O 1
ATOM 1684 N N . LEU A 1 212 ? 12.769 8.900 -13.728 1.00 89.75 212 LEU A N 1
ATOM 1685 C CA . LEU A 1 212 ? 11.693 8.289 -14.492 1.00 89.75 212 LEU A CA 1
ATOM 1686 C C . LEU A 1 212 ? 10.354 8.381 -13.765 1.00 89.75 212 LEU A C 1
ATOM 1688 O O . LEU A 1 212 ? 10.231 8.230 -12.550 1.00 89.75 212 LEU A O 1
ATOM 1692 N N . THR A 1 213 ? 9.308 8.576 -14.561 1.00 83.75 213 THR A N 1
ATOM 1693 C CA . THR A 1 213 ? 7.922 8.597 -14.078 1.00 83.75 213 THR A CA 1
ATOM 1694 C C . THR A 1 213 ? 7.094 7.434 -14.621 1.00 83.75 213 THR A C 1
ATOM 1696 O O . THR A 1 213 ? 6.102 7.057 -13.991 1.00 83.75 213 THR A O 1
ATOM 1699 N N . GLU A 1 214 ? 7.522 6.820 -15.728 1.00 89.19 214 GLU A N 1
ATOM 1700 C CA . GLU A 1 214 ? 6.913 5.654 -16.379 1.00 89.19 214 GLU A CA 1
ATOM 1701 C C . GLU A 1 214 ? 7.927 4.531 -16.626 1.00 89.19 214 GLU A C 1
ATOM 1703 O O . GLU A 1 214 ? 9.136 4.786 -16.638 1.00 89.19 214 GLU A O 1
ATOM 1708 N N . PRO A 1 215 ? 7.445 3.290 -16.830 1.00 95.06 215 PRO A N 1
ATOM 1709 C CA . PRO A 1 215 ? 8.288 2.196 -17.275 1.00 95.06 215 PRO A CA 1
ATOM 1710 C C . PRO A 1 215 ? 9.026 2.553 -18.567 1.00 95.06 215 PRO A C 1
ATOM 1712 O O . PRO A 1 215 ? 8.421 3.039 -19.520 1.00 95.06 215 PRO A O 1
ATOM 1715 N N . ALA A 1 216 ? 10.330 2.308 -18.595 1.00 96.81 216 ALA A N 1
ATOM 1716 C CA . ALA A 1 216 ? 11.189 2.695 -19.704 1.00 96.81 216 ALA A CA 1
ATOM 1717 C C . ALA A 1 216 ? 12.391 1.759 -19.817 1.00 96.81 216 ALA A C 1
ATOM 1719 O O . ALA A 1 216 ? 12.882 1.226 -18.821 1.00 96.81 216 ALA A O 1
ATOM 1720 N N . TYR A 1 217 ? 12.881 1.578 -21.039 1.00 96.75 217 TYR A N 1
ATOM 1721 C CA . TYR A 1 217 ? 14.179 0.957 -21.267 1.00 96.75 217 TYR A CA 1
ATOM 1722 C C . TYR A 1 217 ? 15.282 1.892 -20.750 1.00 96.75 217 TYR A C 1
ATOM 1724 O O . TYR A 1 217 ? 15.236 3.091 -21.029 1.00 96.75 217 TYR A O 1
ATOM 1732 N N . LEU A 1 218 ? 16.240 1.359 -19.987 1.00 94.38 218 LEU A N 1
ATOM 1733 C CA . LEU A 1 218 ? 17.327 2.140 -19.393 1.00 94.38 218 LEU A CA 1
ATOM 1734 C C . LEU A 1 218 ? 18.623 1.957 -20.185 1.00 94.38 218 LEU A C 1
ATOM 1736 O O . LEU A 1 218 ? 19.070 2.874 -20.867 1.00 94.38 218 LEU A O 1
ATOM 1740 N N . HIS A 1 219 ? 19.211 0.763 -20.114 1.00 91.81 219 HIS A N 1
ATOM 1741 C CA . HIS A 1 219 ? 20.517 0.457 -20.702 1.00 91.81 219 HIS A CA 1
ATOM 1742 C C . HIS A 1 219 ? 20.546 -0.969 -21.213 1.00 91.81 219 HIS A C 1
ATOM 1744 O O . HIS A 1 219 ? 19.819 -1.815 -20.708 1.00 91.81 219 HIS A O 1
ATOM 1750 N N . GLY A 1 220 ? 21.452 -1.247 -22.141 1.00 87.44 220 GLY A N 1
ATOM 1751 C CA . GLY A 1 220 ? 21.808 -2.616 -22.477 1.00 87.44 220 GLY A CA 1
ATOM 1752 C C . GLY A 1 220 ? 23.228 -2.694 -23.000 1.00 87.44 220 GLY A C 1
ATOM 1753 O O . GLY A 1 220 ? 23.821 -1.676 -23.368 1.00 87.44 220 GLY A O 1
ATOM 1754 N N . TRP A 1 221 ? 23.780 -3.897 -22.987 1.00 84.38 221 TRP A N 1
ATOM 1755 C CA . TRP A 1 221 ? 25.104 -4.183 -23.523 1.00 84.38 221 TRP A CA 1
ATOM 1756 C C . TRP A 1 221 ? 25.041 -5.381 -24.468 1.00 84.38 221 TRP A C 1
ATOM 1758 O O . TRP A 1 221 ? 24.250 -6.295 -24.265 1.00 84.38 221 TRP A O 1
ATOM 1768 N N . GLU A 1 222 ? 25.871 -5.376 -25.507 1.00 60.88 222 GLU A N 1
ATOM 1769 C CA . GLU A 1 222 ? 26.056 -6.530 -26.402 1.00 60.88 222 GLU A CA 1
ATOM 1770 C C . GLU A 1 222 ? 27.276 -7.363 -26.002 1.00 60.88 222 GLU A C 1
ATOM 1772 O O . GLU A 1 222 ? 28.238 -6.776 -25.455 1.00 60.88 222 GLU A O 1
#

pLDDT: mean 85.34, std 13.56, range [37.72, 97.75]

Organism: NCBI:txid554344